Protein AF-A0A9D0VDR8-F1 (afdb_monomer)

Solvent-accessible surface area (backbone atoms only — not comparable to full-atom values): 10363 Å² total; per-residue (Å²): 140,80,85,77,81,76,69,69,76,50,61,48,37,35,39,34,50,49,79,94,66,95,77,77,65,86,78,47,76,49,77,47,63,47,46,38,52,41,66,38,45,42,49,53,44,72,35,47,34,49,37,86,25,35,15,16,41,52,45,56,50,44,37,73,74,72,63,55,77,15,63,76,38,53,53,38,38,79,70,56,35,34,62,46,81,73,65,48,69,39,74,38,77,88,42,84,46,39,32,29,28,54,46,22,68,72,68,64,64,58,68,52,43,48,25,68,53,30,47,49,55,30,34,20,35,56,24,37,22,52,77,86,37,59,65,57,54,88,45,71,65,62,51,50,52,62,72,62,47,80,45,45,67,48,34,58,75,38,43,46,81,48,77,72,85,38,74,68,44,36,51,51,53,50,50,34,49,45,20,33,33,71,69,24,42,32,36,51,45,112

Sequence (190 aa):
MGADPSAGSAGDVKLTIGESGEDAGSEQQLVISCPIQASTEVALVERLEPADRFGGYLSLRAMAEFGYHGDPIAAWRSQGRLEADPAPSKEIGGEPFTGDMLLQAVFANGDQLTPNHCAMVLLWLGALQLDGAVPDKIDAGHLDVLHQMKDASTRTSRTGLVPVGEPVADQLLGFLYRAFLEDQPLRVEV

Foldseek 3Di:
DDPDPPLPQLAWKKKWFDDPDDPDDPIDMDTHHFLRELVLLCLQQVLFDACQFPLLVLLVVCCVVLVQPLVVVVVCVVSRRYPDPPFDWDDHPNDIDTSSSLVCLQAVSDQWDFLVSLVSSCLRSLFKAFQNHSGGHDDPVVVVLVVVCPALVSLVVGIDTDASPDVSNRVSNVSSSVCNNHRTIMGIDD

Structure (mmCIF, N/CA/C/O backbone):
data_AF-A0A9D0VDR8-F1
#
_entry.id   AF-A0A9D0VDR8-F1
#
loop_
_atom_site.group_PDB
_atom_site.id
_atom_site.type_symbol
_atom_site.label_atom_id
_atom_site.label_alt_id
_atom_site.label_comp_id
_atom_site.label_asym_id
_atom_site.label_entity_id
_atom_site.label_seq_id
_atom_site.pdbx_PDB_ins_code
_atom_site.Cartn_x
_atom_site.Cartn_y
_atom_site.Cartn_z
_atom_site.occupancy
_atom_site.B_iso_or_equiv
_atom_site.auth_seq_id
_atom_site.auth_comp_id
_atom_site.auth_asym_id
_atom_site.auth_atom_id
_atom_site.pdbx_PDB_model_num
ATOM 1 N N . MET A 1 1 ? 34.847 12.706 -26.846 1.00 40.22 1 MET A N 1
ATOM 2 C CA . MET A 1 1 ? 33.408 12.609 -26.534 1.00 40.22 1 MET A CA 1
ATOM 3 C C . MET A 1 1 ? 33.259 11.563 -25.447 1.00 40.22 1 MET A C 1
ATOM 5 O O . MET A 1 1 ? 33.169 10.387 -25.759 1.00 40.22 1 MET A O 1
ATOM 9 N N . GLY A 1 2 ? 33.372 11.974 -24.187 1.00 38.31 2 GLY A N 1
ATOM 10 C CA . GLY A 1 2 ? 32.962 11.151 -23.054 1.00 38.31 2 GLY A CA 1
ATOM 11 C C . GLY A 1 2 ? 31.665 11.759 -22.558 1.00 38.31 2 GLY A C 1
ATOM 12 O O . GLY A 1 2 ? 31.681 12.910 -22.132 1.00 38.31 2 GLY A O 1
ATOM 13 N N . ALA A 1 3 ? 30.551 11.055 -22.732 1.00 37.06 3 ALA A N 1
ATOM 14 C CA . ALA A 1 3 ? 29.344 11.397 -22.003 1.00 37.06 3 ALA A CA 1
ATOM 15 C C . ALA A 1 3 ? 29.607 11.000 -20.550 1.00 37.06 3 ALA A C 1
ATOM 17 O O . ALA A 1 3 ? 29.894 9.837 -20.279 1.00 37.06 3 ALA A O 1
ATOM 18 N N . ASP A 1 4 ? 29.601 11.989 -19.668 1.00 35.81 4 ASP A N 1
ATOM 19 C CA . ASP A 1 4 ? 29.558 11.806 -18.226 1.00 35.81 4 ASP A CA 1
ATOM 20 C C . ASP A 1 4 ? 28.104 11.452 -17.878 1.00 35.81 4 ASP A C 1
ATOM 22 O O . ASP A 1 4 ? 27.225 12.302 -18.066 1.00 35.81 4 ASP A O 1
ATOM 26 N N . PRO A 1 5 ? 27.780 10.208 -17.478 1.00 42.47 5 PRO A N 1
ATOM 27 C CA . PRO A 1 5 ? 26.464 9.899 -16.972 1.00 42.47 5 PRO A CA 1
ATOM 28 C C . PRO A 1 5 ? 26.471 10.329 -15.510 1.00 42.47 5 PRO A C 1
ATOM 30 O O . PRO A 1 5 ? 26.575 9.504 -14.603 1.00 42.47 5 PRO A O 1
ATOM 33 N N . SER A 1 6 ? 26.338 11.633 -15.266 1.00 38.41 6 SER A N 1
ATOM 34 C CA . SER A 1 6 ? 25.769 12.076 -14.004 1.00 38.41 6 SER A CA 1
ATOM 35 C C . SER A 1 6 ? 24.319 11.596 -14.017 1.00 38.41 6 SER A C 1
ATOM 37 O O . SER A 1 6 ? 23.413 12.324 -14.427 1.00 38.41 6 SER A O 1
ATOM 39 N N . ALA A 1 7 ? 24.114 10.321 -13.675 1.00 43.25 7 ALA A N 1
ATOM 40 C CA . ALA A 1 7 ? 22.834 9.816 -13.235 1.00 43.25 7 ALA A CA 1
ATOM 41 C C . ALA A 1 7 ? 22.380 10.815 -12.174 1.00 43.25 7 ALA A C 1
ATOM 43 O O . ALA A 1 7 ? 23.029 10.948 -11.133 1.00 43.25 7 ALA A O 1
ATOM 44 N N . GLY A 1 8 ? 21.374 11.628 -12.510 1.00 39.91 8 GLY A N 1
ATOM 45 C CA . GLY A 1 8 ? 20.774 12.526 -11.536 1.00 39.91 8 GLY A CA 1
ATOM 46 C C . GLY A 1 8 ? 20.462 11.667 -10.326 1.00 39.91 8 GLY A C 1
ATOM 47 O O . GLY A 1 8 ? 19.935 10.570 -10.510 1.00 39.91 8 GLY A O 1
ATOM 48 N N . SER A 1 9 ? 20.884 12.091 -9.131 1.00 49.06 9 SER A N 1
ATOM 49 C CA . SER A 1 9 ? 20.548 11.354 -7.918 1.00 49.06 9 SER A CA 1
ATOM 50 C C . SER A 1 9 ? 19.046 11.127 -7.971 1.00 49.06 9 SER A C 1
ATOM 52 O O . SER A 1 9 ? 18.293 12.106 -7.988 1.00 49.06 9 SER A O 1
ATOM 54 N N . ALA A 1 10 ? 18.631 9.872 -8.135 1.00 61.31 10 ALA A N 1
ATOM 55 C CA . ALA A 1 10 ? 17.227 9.528 -8.157 1.00 61.31 10 ALA A CA 1
ATOM 56 C C . ALA A 1 10 ? 16.643 10.118 -6.873 1.00 61.31 10 ALA A C 1
ATOM 58 O O . ALA A 1 10 ? 17.127 9.789 -5.792 1.00 61.31 10 ALA A O 1
ATOM 59 N N . GLY A 1 11 ? 15.725 11.080 -7.001 1.00 82.88 11 GLY A N 1
ATOM 60 C CA . GLY A 1 11 ? 15.141 11.732 -5.835 1.00 82.88 11 GLY A CA 1
ATOM 61 C C . GLY A 1 11 ? 14.556 10.665 -4.918 1.00 82.88 11 GLY A C 1
ATOM 62 O O . GLY A 1 11 ? 13.929 9.719 -5.403 1.00 82.88 11 GLY A O 1
ATOM 63 N N . ASP A 1 12 ? 14.802 10.775 -3.617 1.00 92.00 12 ASP A N 1
ATOM 64 C CA . ASP A 1 12 ? 14.141 9.911 -2.646 1.00 92.00 12 ASP A CA 1
ATOM 65 C C . ASP A 1 12 ? 12.626 10.147 -2.709 1.00 92.00 12 ASP A C 1
ATOM 67 O O . ASP A 1 12 ? 12.174 11.261 -2.977 1.00 92.00 12 ASP A O 1
ATOM 71 N N . VAL A 1 13 ? 11.835 9.110 -2.439 1.00 91.81 13 VAL A N 1
ATOM 72 C CA . VAL A 1 13 ? 10.387 9.269 -2.278 1.00 91.81 13 VAL A CA 1
ATOM 73 C C . VAL A 1 13 ? 10.115 9.673 -0.837 1.00 91.81 13 VAL A C 1
ATOM 75 O O . VAL A 1 13 ? 10.478 8.956 0.097 1.00 91.81 13 VAL A O 1
ATOM 78 N N . LYS A 1 14 ? 9.463 10.814 -0.641 1.00 94.12 14 LYS A N 1
ATOM 79 C CA . LYS A 1 14 ? 9.085 11.324 0.675 1.00 94.12 14 LYS A CA 1
ATOM 80 C C . LYS A 1 14 ? 7.576 11.196 0.863 1.00 94.12 14 LYS A C 1
ATOM 82 O O . LYS A 1 14 ? 6.792 11.683 0.054 1.00 94.12 14 LYS A O 1
ATOM 87 N N . LEU A 1 15 ? 7.177 10.559 1.960 1.00 93.62 15 LEU A N 1
ATOM 88 C CA . LEU A 1 15 ? 5.792 10.476 2.403 1.00 93.62 15 LEU A CA 1
ATOM 89 C C . LEU A 1 15 ? 5.630 11.269 3.696 1.00 93.62 15 LEU A C 1
ATOM 91 O O . LEU A 1 15 ? 6.422 11.106 4.626 1.00 93.62 15 LEU A O 1
ATOM 95 N N . THR A 1 16 ? 4.583 12.084 3.771 1.00 94.31 16 THR A N 1
ATOM 96 C CA . THR A 1 16 ? 4.320 12.957 4.922 1.00 94.31 16 THR A CA 1
ATOM 97 C C . THR A 1 16 ? 2.865 12.837 5.352 1.00 94.31 16 THR A C 1
ATOM 99 O O . THR A 1 16 ? 1.962 12.979 4.524 1.00 94.31 16 THR A O 1
ATOM 102 N N . ILE A 1 17 ? 2.629 12.600 6.644 1.00 91.06 17 ILE A N 1
ATOM 103 C CA . ILE A 1 17 ? 1.283 12.664 7.234 1.00 91.06 17 ILE A CA 1
ATOM 104 C C . ILE A 1 17 ? 1.050 14.114 7.655 1.00 91.06 17 ILE A C 1
ATOM 106 O O . ILE A 1 17 ? 1.837 14.659 8.427 1.00 91.06 17 ILE A O 1
ATOM 110 N N . GLY A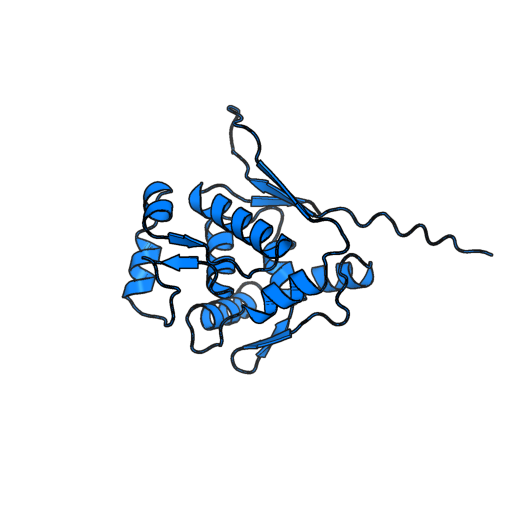 1 18 ? 0.035 14.761 7.079 1.00 75.31 18 GLY A N 1
ATOM 111 C CA . GLY A 1 18 ? -0.163 16.201 7.233 1.00 75.31 18 GLY A CA 1
ATOM 112 C C . GLY A 1 18 ? -1.427 16.584 7.995 1.00 75.31 18 GLY A C 1
ATOM 113 O O . GLY A 1 18 ? -2.526 16.159 7.637 1.00 75.31 18 GLY A O 1
ATOM 114 N N . GLU A 1 19 ? -1.274 17.517 8.937 1.00 60.44 19 GLU A N 1
ATOM 115 C CA . GLU A 1 19 ? -2.372 18.297 9.508 1.00 60.44 19 GLU A CA 1
ATOM 116 C C . GLU A 1 19 ? -2.803 19.400 8.530 1.00 60.44 19 GLU A C 1
ATOM 118 O O . GLU A 1 19 ? -1.998 20.171 8.003 1.00 60.44 19 GLU A O 1
ATOM 123 N N . SER A 1 20 ? -4.105 19.521 8.287 1.00 48.53 20 SER A N 1
ATOM 124 C CA . SER A 1 20 ? -4.682 20.740 7.724 1.00 48.53 20 SER A CA 1
ATOM 1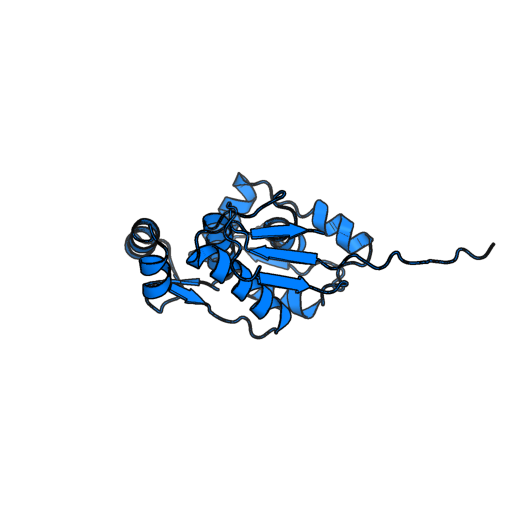25 C C . SER A 1 20 ? -4.934 21.745 8.859 1.00 48.53 20 SER A C 1
ATOM 127 O O . SER A 1 20 ? -6.052 21.812 9.363 1.00 48.53 20 SER A O 1
ATOM 129 N N . GLY A 1 21 ? -3.916 22.500 9.297 1.00 50.12 21 GLY A N 1
ATOM 130 C CA . GLY A 1 21 ? -4.077 23.545 10.326 1.00 50.12 21 GLY A CA 1
ATOM 131 C C . GLY A 1 21 ? -2.772 24.130 10.892 1.00 50.12 21 GLY A C 1
ATOM 132 O O . GLY A 1 21 ? -1.710 23.548 10.721 1.00 50.12 21 GLY A O 1
ATOM 133 N N . GLU A 1 22 ? -2.863 25.297 11.550 1.00 45.75 22 GLU A N 1
ATOM 134 C CA . GLU A 1 22 ? -1.746 26.092 12.121 1.00 45.75 22 GLU A CA 1
ATOM 135 C C . GLU A 1 22 ? -1.139 25.535 13.427 1.00 45.75 22 GLU A C 1
ATOM 137 O O . GLU A 1 22 ? -0.198 26.123 13.957 1.00 45.75 22 GLU A O 1
ATOM 142 N N . ASP A 1 23 ? -1.634 24.412 13.946 1.00 49.06 23 ASP A N 1
ATOM 143 C CA . ASP A 1 23 ? -1.218 23.854 15.240 1.00 49.06 23 ASP A CA 1
ATOM 144 C C . ASP A 1 23 ? -0.343 22.611 15.030 1.00 49.06 23 ASP A C 1
ATOM 146 O O . ASP A 1 23 ? -0.739 21.498 15.341 1.00 49.06 23 ASP A O 1
ATOM 150 N N . ALA A 1 24 ? 0.843 22.812 14.443 1.00 50.81 24 ALA A N 1
ATOM 151 C CA . ALA A 1 24 ? 1.736 21.730 14.037 1.00 50.81 24 ALA A CA 1
ATOM 152 C C . ALA A 1 24 ? 2.231 20.905 15.238 1.00 50.81 24 ALA A C 1
ATOM 154 O O . ALA A 1 24 ? 3.206 21.258 15.915 1.00 50.81 24 ALA A O 1
ATOM 155 N N . GLY A 1 25 ? 1.598 19.751 15.448 1.00 55.38 25 GLY A N 1
ATOM 156 C CA . GLY A 1 25 ? 2.273 18.603 16.037 1.00 55.38 25 GLY A CA 1
ATOM 157 C C . GLY A 1 25 ? 3.493 18.216 15.190 1.00 55.38 25 GLY A C 1
ATOM 158 O O . GLY A 1 25 ? 3.654 18.652 14.051 1.00 55.38 25 GLY A O 1
ATOM 159 N N . SER A 1 26 ? 4.405 17.418 15.746 1.00 58.78 26 SER A N 1
ATOM 160 C CA . SER A 1 26 ? 5.606 16.962 15.038 1.00 58.78 26 SER A CA 1
ATOM 161 C C . SER A 1 26 ? 5.238 16.320 13.691 1.00 58.78 26 SER A C 1
ATOM 163 O O . SER A 1 26 ? 4.677 15.225 13.677 1.00 58.78 26 SER A O 1
ATOM 165 N N . GLU A 1 27 ? 5.564 16.983 12.576 1.00 72.50 27 GLU A N 1
ATOM 166 C CA . GLU A 1 27 ? 5.357 16.457 11.224 1.00 72.50 27 GLU A CA 1
ATOM 167 C C . GLU A 1 27 ? 6.061 15.101 11.102 1.00 72.50 27 GLU A C 1
ATOM 169 O O . GLU A 1 27 ? 7.264 14.971 11.352 1.00 72.50 27 GLU A O 1
ATOM 174 N N . GLN A 1 28 ? 5.293 14.062 10.782 1.00 87.94 28 GLN A N 1
ATOM 175 C CA . GLN A 1 28 ? 5.831 12.719 10.629 1.00 87.94 28 GLN A CA 1
ATOM 176 C C . GLN A 1 28 ? 6.168 12.485 9.163 1.00 87.94 28 GLN A C 1
ATOM 178 O O . GLN A 1 28 ? 5.342 12.726 8.281 1.00 87.94 28 GLN A O 1
ATOM 183 N N . GLN A 1 29 ? 7.367 11.960 8.915 1.00 93.12 29 GLN A N 1
ATOM 184 C CA . GLN A 1 29 ? 7.892 11.743 7.573 1.00 93.12 29 GLN A CA 1
ATOM 185 C C . GLN A 1 29 ? 8.522 10.350 7.438 1.00 93.12 29 GLN A C 1
ATOM 187 O O . GLN A 1 29 ? 9.243 9.899 8.329 1.00 93.12 29 GLN A O 1
ATOM 192 N N . LEU A 1 30 ? 8.300 9.715 6.287 1.00 94.38 30 LEU A N 1
ATOM 193 C CA . LEU A 1 30 ? 9.042 8.555 5.799 1.00 94.38 30 LEU A CA 1
ATOM 194 C C . LEU A 1 30 ? 9.805 8.947 4.528 1.00 94.38 30 LEU A C 1
ATOM 196 O O . LEU A 1 30 ? 9.249 9.589 3.641 1.00 94.38 30 LEU A O 1
ATOM 200 N N . VAL A 1 31 ? 11.077 8.559 4.439 1.00 95.31 31 VAL A N 1
ATOM 201 C CA . VAL A 1 31 ? 11.904 8.720 3.236 1.00 95.31 31 VAL A CA 1
ATOM 202 C C . VAL A 1 31 ? 12.302 7.338 2.748 1.00 95.31 31 VAL A C 1
ATOM 204 O O . VAL A 1 31 ? 12.919 6.579 3.493 1.00 95.31 31 VAL A O 1
ATOM 207 N N . ILE A 1 32 ? 11.946 7.022 1.509 1.00 94.31 32 ILE A N 1
ATOM 208 C CA . ILE A 1 32 ? 12.325 5.790 0.828 1.00 94.31 32 ILE A CA 1
ATOM 209 C C . ILE A 1 32 ? 13.414 6.144 -0.176 1.00 94.31 32 ILE A C 1
ATOM 211 O O . ILE A 1 32 ? 13.166 6.844 -1.163 1.00 94.31 32 ILE A O 1
ATOM 215 N N . SER A 1 33 ? 14.625 5.668 0.100 1.00 94.69 33 SER A N 1
ATOM 216 C CA . SER A 1 33 ? 15.773 5.938 -0.754 1.00 94.69 33 SER A CA 1
ATOM 217 C C . SER A 1 33 ? 15.635 5.268 -2.114 1.00 94.69 33 SER A C 1
ATOM 219 O O . SER A 1 33 ? 15.217 4.113 -2.201 1.00 94.69 33 SER A O 1
ATOM 221 N N . CYS A 1 34 ? 16.016 5.993 -3.167 1.00 92.19 34 CYS A N 1
ATOM 222 C CA . CYS A 1 34 ? 16.108 5.431 -4.509 1.00 92.19 34 CYS A CA 1
ATOM 223 C C . CYS A 1 34 ? 17.548 4.962 -4.826 1.00 92.19 34 CYS A C 1
ATOM 225 O O . CYS A 1 34 ? 18.510 5.636 -4.451 1.00 92.19 34 CYS A O 1
ATOM 227 N N . PRO A 1 35 ? 17.722 3.844 -5.555 1.00 95.06 35 PRO A N 1
ATOM 228 C CA . PRO A 1 35 ? 16.660 3.016 -6.120 1.00 95.06 35 PRO A CA 1
ATOM 229 C C . PRO A 1 35 ? 15.906 2.203 -5.056 1.00 95.06 35 PRO A C 1
ATOM 231 O O . PRO A 1 35 ? 16.505 1.707 -4.104 1.00 95.06 35 PRO A O 1
ATOM 234 N N . ILE A 1 36 ? 14.587 2.068 -5.224 1.00 95.56 36 ILE A N 1
ATOM 235 C CA . ILE A 1 36 ? 13.774 1.185 -4.380 1.00 95.56 36 ILE A CA 1
ATOM 236 C C . ILE A 1 36 ? 14.223 -0.251 -4.638 1.00 95.56 36 ILE A C 1
ATOM 238 O O . ILE A 1 36 ? 14.310 -0.685 -5.790 1.00 95.56 36 ILE A O 1
ATOM 242 N N . GLN A 1 37 ? 14.504 -0.975 -3.556 1.00 97.00 37 GLN A N 1
ATOM 243 C CA . GLN A 1 37 ? 15.083 -2.307 -3.635 1.00 97.00 37 GLN A CA 1
ATOM 244 C C . GLN A 1 37 ? 14.127 -3.314 -4.268 1.00 97.00 37 GLN A C 1
ATOM 246 O O . GLN A 1 37 ? 12.929 -3.328 -3.975 1.00 97.00 37 GLN A O 1
ATOM 251 N N . ALA A 1 38 ? 14.674 -4.231 -5.067 1.00 97.94 38 ALA A N 1
ATOM 252 C CA . ALA A 1 38 ? 13.870 -5.260 -5.725 1.00 97.94 38 ALA A CA 1
ATOM 253 C C . ALA A 1 38 ? 13.140 -6.147 -4.699 1.00 97.94 38 ALA A C 1
ATOM 255 O O . ALA A 1 38 ? 12.010 -6.570 -4.931 1.00 97.94 38 ALA A O 1
ATOM 256 N N . SER A 1 39 ? 13.754 -6.386 -3.533 1.00 97.88 39 SER A N 1
ATOM 257 C CA . SER A 1 39 ? 13.140 -7.1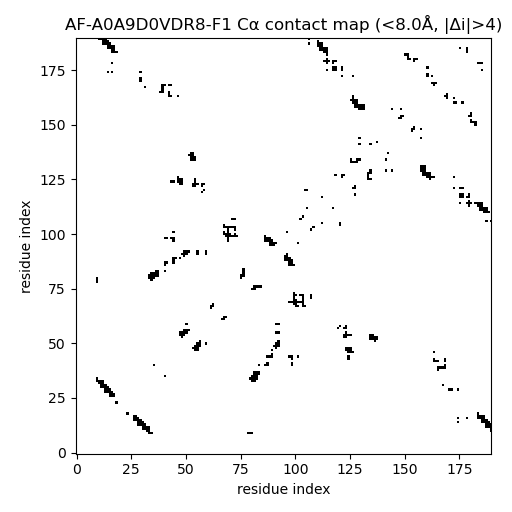24 -2.424 1.00 97.88 39 SER A CA 1
ATOM 258 C C . SER A 1 39 ? 11.882 -6.448 -1.883 1.00 97.88 39 SER A C 1
ATOM 260 O O . SER A 1 39 ? 10.928 -7.148 -1.556 1.00 97.88 39 SER A O 1
ATOM 262 N N . THR A 1 40 ? 11.855 -5.114 -1.822 1.00 97.88 40 THR A N 1
ATOM 263 C CA . T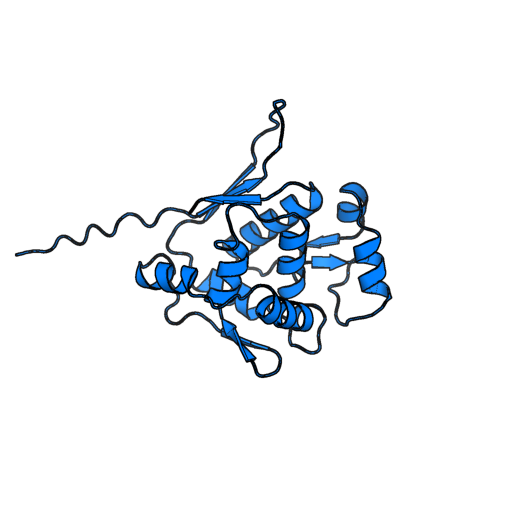HR A 1 40 ? 10.681 -4.342 -1.391 1.00 97.88 40 THR A CA 1
ATOM 264 C C . THR A 1 40 ? 9.532 -4.536 -2.370 1.00 97.88 40 THR A C 1
ATOM 266 O O . THR A 1 40 ? 8.415 -4.849 -1.961 1.00 97.88 40 THR A O 1
ATOM 269 N N . GLU A 1 41 ? 9.804 -4.422 -3.672 1.00 97.94 41 GLU A N 1
ATOM 270 C CA . GLU A 1 41 ? 8.787 -4.623 -4.707 1.00 97.94 41 GLU A CA 1
ATOM 271 C C . GLU A 1 41 ? 8.249 -6.059 -4.708 1.00 97.94 41 GLU A C 1
ATOM 273 O O . GLU A 1 41 ? 7.036 -6.270 -4.757 1.00 97.94 41 GLU A O 1
ATOM 278 N N . VAL A 1 42 ? 9.141 -7.050 -4.615 1.00 98.31 42 VAL A N 1
ATOM 279 C CA . VAL A 1 42 ? 8.773 -8.471 -4.562 1.00 98.31 42 VAL A CA 1
ATOM 280 C C . VAL A 1 42 ? 7.921 -8.762 -3.330 1.00 98.31 42 VAL A C 1
ATOM 282 O O . VAL A 1 42 ? 6.850 -9.345 -3.475 1.00 98.31 42 VAL A O 1
ATOM 285 N N . ALA A 1 43 ? 8.329 -8.305 -2.143 1.00 97.88 43 ALA A N 1
ATOM 286 C CA . ALA A 1 43 ? 7.583 -8.537 -0.907 1.00 97.88 43 ALA A CA 1
ATOM 287 C C . ALA A 1 43 ? 6.161 -7.954 -0.967 1.00 97.88 43 ALA A C 1
ATOM 289 O O . ALA A 1 43 ? 5.204 -8.580 -0.508 1.00 97.88 43 ALA A O 1
ATOM 290 N N . LEU A 1 44 ? 6.006 -6.770 -1.567 1.00 97.56 44 LEU A N 1
ATOM 291 C CA . LEU A 1 44 ? 4.704 -6.141 -1.766 1.00 97.56 44 LEU A CA 1
ATOM 292 C C . LEU A 1 44 ? 3.842 -6.906 -2.787 1.00 97.56 44 LEU A C 1
ATOM 294 O O . LEU A 1 44 ? 2.670 -7.167 -2.526 1.00 97.56 44 LEU A O 1
ATOM 298 N N . VAL A 1 45 ? 4.401 -7.313 -3.929 1.00 97.31 45 VAL A N 1
ATOM 299 C CA . VAL A 1 45 ? 3.649 -8.051 -4.961 1.00 97.31 45 VAL A CA 1
ATOM 300 C C . VAL A 1 45 ? 3.266 -9.458 -4.496 1.00 97.31 45 VAL A C 1
ATOM 302 O O . VAL A 1 45 ? 2.142 -9.901 -4.737 1.00 97.31 45 VAL A O 1
ATOM 305 N N . GLU A 1 46 ? 4.144 -10.164 -3.783 1.00 96.38 46 GLU A N 1
ATOM 306 C CA . GLU A 1 46 ? 3.852 -11.501 -3.248 1.00 96.38 46 GLU A CA 1
ATOM 307 C C . GLU A 1 46 ? 2.662 -11.496 -2.279 1.00 96.38 46 GLU A C 1
ATOM 309 O O . GLU A 1 46 ? 1.912 -12.479 -2.218 1.00 96.38 46 GLU A O 1
ATOM 314 N N . ARG A 1 47 ? 2.439 -10.371 -1.590 1.00 95.19 47 ARG A N 1
ATOM 315 C CA . ARG A 1 47 ? 1.338 -10.153 -0.645 1.00 95.19 47 ARG A CA 1
ATOM 316 C C . ARG A 1 47 ? -0.027 -9.920 -1.272 1.00 95.19 47 ARG A C 1
ATOM 318 O O . ARG A 1 47 ? -1.019 -10.035 -0.559 1.00 95.19 47 ARG A O 1
ATOM 325 N N . LEU A 1 48 ? -0.105 -9.622 -2.567 1.00 94.56 48 LEU A N 1
ATOM 326 C CA . LEU A 1 48 ? -1.391 -9.466 -3.242 1.00 94.56 48 LEU A CA 1
ATOM 327 C C . LEU A 1 48 ? -2.232 -10.738 -3.079 1.00 94.56 48 LEU A C 1
ATOM 329 O O . LEU A 1 48 ? -1.787 -11.840 -3.402 1.00 94.56 48 LEU A O 1
ATOM 333 N N . GLU A 1 49 ? -3.443 -10.599 -2.558 1.00 93.44 49 GLU A N 1
ATOM 334 C CA . GLU A 1 49 ? -4.343 -11.734 -2.349 1.00 93.44 49 GLU A CA 1
ATOM 335 C C . GLU A 1 49 ? -4.909 -12.250 -3.696 1.00 93.44 49 GLU A C 1
ATOM 337 O O . GLU A 1 49 ? -5.038 -11.478 -4.651 1.00 93.44 49 GLU A O 1
ATOM 342 N N . PRO A 1 50 ? -5.244 -13.549 -3.821 1.00 92.75 50 PRO A N 1
ATOM 343 C CA . PRO A 1 50 ? -5.897 -14.085 -5.013 1.00 92.75 50 PRO A CA 1
ATOM 344 C C . PRO A 1 50 ? -7.320 -13.523 -5.177 1.00 92.75 50 PRO A C 1
ATOM 346 O O . PRO A 1 50 ? -7.933 -13.037 -4.226 1.00 92.75 50 PRO A O 1
ATOM 349 N N . ALA A 1 51 ? -7.861 -13.599 -6.397 1.00 93.50 51 ALA A N 1
ATOM 350 C CA . ALA A 1 51 ? -9.135 -12.966 -6.768 1.00 93.50 51 ALA A CA 1
ATOM 351 C C . ALA A 1 51 ? -10.367 -13.478 -6.004 1.00 93.50 51 ALA A C 1
ATOM 353 O O . ALA A 1 51 ? -11.368 -12.772 -5.911 1.00 93.50 51 ALA A O 1
ATOM 354 N N . ASP A 1 52 ? -10.318 -14.703 -5.486 1.00 90.94 52 ASP A N 1
ATOM 355 C CA . ASP A 1 52 ? -11.382 -15.296 -4.675 1.00 90.94 52 ASP A CA 1
ATOM 356 C C . ASP A 1 52 ? -11.361 -14.817 -3.216 1.00 90.94 52 ASP A C 1
ATOM 358 O O . ASP A 1 52 ? -12.303 -15.086 -2.466 1.00 90.94 52 ASP A O 1
ATOM 362 N N . ARG A 1 53 ? -10.327 -14.064 -2.824 1.00 91.75 53 ARG A N 1
ATOM 363 C CA . ARG A 1 53 ? -10.215 -13.435 -1.512 1.00 91.75 53 ARG A CA 1
ATOM 364 C C . ARG A 1 53 ? -10.546 -11.952 -1.557 1.00 91.75 53 ARG A C 1
ATOM 366 O O . ARG A 1 53 ? -10.465 -11.292 -2.592 1.00 91.75 53 ARG A O 1
ATOM 373 N N . PHE A 1 54 ? -10.913 -11.419 -0.392 1.00 92.06 54 PHE A N 1
ATOM 374 C CA . PHE A 1 54 ? -11.365 -10.033 -0.239 1.00 92.06 54 PHE A CA 1
ATOM 375 C C . PHE A 1 54 ? -10.400 -9.016 -0.872 1.00 92.06 54 PHE A C 1
ATOM 377 O O . PHE A 1 54 ? -10.820 -8.180 -1.671 1.00 92.06 54 PHE A O 1
ATOM 384 N N . GLY A 1 55 ? -9.104 -9.121 -0.556 1.00 93.06 55 GLY A N 1
ATOM 385 C CA . GLY A 1 55 ? -8.073 -8.216 -1.069 1.00 93.06 55 GLY A CA 1
ATOM 386 C C . GLY A 1 55 ? -7.901 -8.282 -2.588 1.00 93.06 55 GLY A C 1
ATOM 387 O O . GLY A 1 55 ? -7.881 -7.238 -3.238 1.00 93.06 55 GLY A O 1
ATOM 388 N N . GLY A 1 56 ? -7.847 -9.490 -3.159 1.00 93.38 56 GLY A N 1
ATOM 389 C CA . GLY A 1 56 ? -7.645 -9.685 -4.596 1.00 93.38 56 GLY A CA 1
ATOM 390 C C . GLY A 1 56 ? -8.845 -9.255 -5.436 1.00 93.38 56 GLY A C 1
ATOM 391 O O . GLY A 1 56 ? -8.687 -8.675 -6.506 1.00 93.38 56 GLY A O 1
ATOM 392 N N . TYR A 1 57 ? -10.066 -9.458 -4.940 1.00 92.50 57 TYR A N 1
ATOM 393 C CA . TYR A 1 57 ? -11.248 -8.895 -5.592 1.00 92.50 57 TYR A CA 1
ATOM 394 C C . TYR A 1 57 ? -11.211 -7.361 -5.614 1.00 92.50 57 TYR A C 1
ATOM 396 O O . TYR A 1 57 ? -11.508 -6.744 -6.641 1.00 92.50 57 TYR A O 1
ATOM 404 N N . LEU A 1 58 ? -10.857 -6.731 -4.487 1.00 91.50 58 LEU A N 1
ATOM 405 C CA . LEU A 1 58 ? -10.796 -5.273 -4.410 1.00 91.50 58 LEU A CA 1
ATOM 406 C C . LEU A 1 58 ? -9.696 -4.696 -5.306 1.00 91.50 58 LEU A C 1
ATOM 408 O O . LEU A 1 58 ? -9.924 -3.656 -5.920 1.00 91.50 58 LEU A O 1
ATOM 412 N N . SER A 1 59 ? -8.541 -5.358 -5.407 1.00 92.88 59 SER A N 1
ATOM 413 C CA . SER A 1 59 ? -7.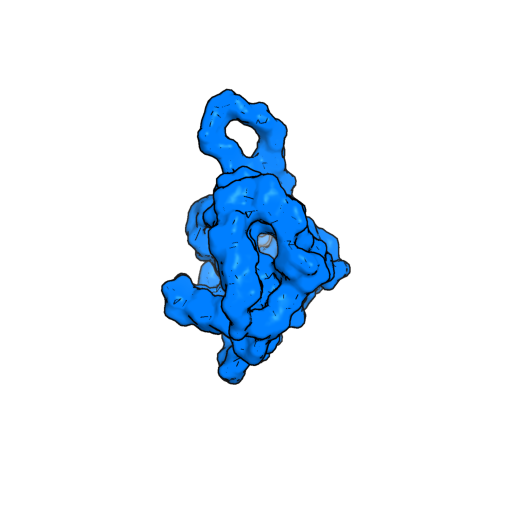439 -4.900 -6.256 1.00 92.88 59 SER A CA 1
ATOM 414 C C . SER A 1 59 ? -7.812 -4.947 -7.743 1.00 92.88 59 SER A C 1
ATOM 416 O O . SER A 1 59 ? -7.586 -3.971 -8.458 1.00 92.88 59 SER A O 1
ATOM 418 N N . LEU A 1 60 ? -8.491 -6.011 -8.191 1.00 91.25 60 LEU A N 1
ATOM 419 C CA . LEU A 1 60 ? -9.006 -6.117 -9.561 1.00 91.25 60 LEU A CA 1
ATOM 420 C C . LEU A 1 60 ? -10.037 -5.037 -9.889 1.00 91.25 60 LEU A C 1
ATOM 422 O O . LEU A 1 60 ? -9.984 -4.422 -10.956 1.00 91.25 60 LEU A O 1
ATOM 426 N N . ARG A 1 61 ? -10.971 -4.772 -8.969 1.00 90.25 61 ARG A N 1
ATOM 427 C CA . ARG A 1 61 ? -11.940 -3.684 -9.153 1.00 90.25 61 ARG A CA 1
ATOM 428 C C . ARG A 1 61 ? -11.263 -2.328 -9.232 1.00 90.25 61 ARG A C 1
ATOM 430 O O . ARG A 1 61 ? -11.610 -1.526 -10.093 1.00 90.25 61 ARG A O 1
ATOM 437 N N . ALA A 1 62 ? -10.289 -2.088 -8.365 1.00 88.19 62 ALA A N 1
ATOM 438 C CA . ALA A 1 62 ? -9.572 -0.830 -8.330 1.00 88.19 62 ALA A CA 1
ATOM 439 C C . ALA A 1 62 ? -8.765 -0.575 -9.606 1.00 88.19 62 ALA A C 1
ATOM 441 O O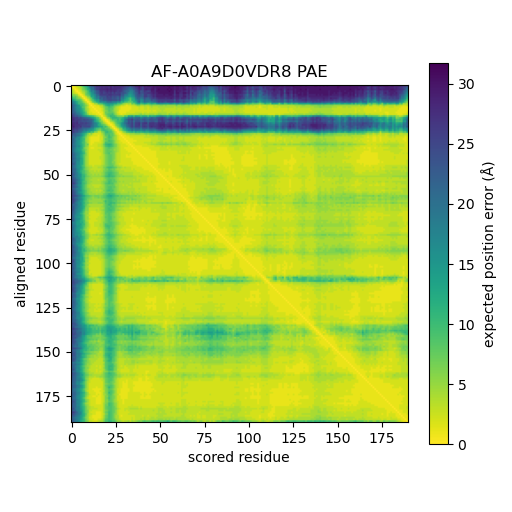 . ALA A 1 62 ? -8.796 0.537 -10.122 1.00 88.19 62 ALA A O 1
ATOM 442 N N . MET A 1 63 ? -8.105 -1.591 -10.165 1.00 86.25 63 MET A N 1
ATOM 443 C CA . MET A 1 63 ? -7.451 -1.467 -11.473 1.00 86.25 63 MET A CA 1
ATOM 444 C C . MET A 1 63 ? -8.423 -0.985 -12.554 1.00 86.25 63 MET A C 1
ATOM 446 O O . MET A 1 63 ? -8.101 -0.066 -13.306 1.00 86.25 63 MET A O 1
ATOM 450 N N . ALA A 1 64 ? -9.617 -1.583 -12.611 1.00 85.25 64 ALA A N 1
ATOM 451 C CA . ALA A 1 64 ? -10.630 -1.245 -13.606 1.00 85.25 64 ALA A CA 1
ATOM 452 C C . ALA A 1 64 ? -11.234 0.155 -13.397 1.00 85.25 64 ALA A C 1
ATOM 454 O O . ALA A 1 64 ? -11.564 0.831 -14.369 1.00 85.25 64 ALA A O 1
ATOM 455 N N . GLU A 1 65 ? -11.395 0.588 -12.145 1.00 89.69 65 GLU A N 1
ATOM 456 C CA . GLU A 1 65 ? -12.057 1.852 -11.802 1.00 89.69 65 GLU A CA 1
ATOM 457 C C . GLU A 1 65 ? -11.108 3.056 -11.795 1.00 89.69 65 GLU A C 1
ATOM 459 O O . GLU A 1 65 ? -11.496 4.137 -12.237 1.00 89.69 65 GLU A O 1
ATOM 464 N N . PHE A 1 66 ? -9.873 2.879 -11.317 1.00 88.56 66 PHE A N 1
ATOM 465 C CA . PHE A 1 66 ? -8.891 3.958 -11.166 1.00 88.56 66 PHE A CA 1
ATOM 466 C C . PHE A 1 66 ? -7.858 4.015 -12.300 1.00 88.56 66 PHE A C 1
ATOM 468 O O . PHE A 1 66 ? -7.098 4.978 -12.373 1.00 88.56 66 PHE A O 1
ATOM 475 N N . GLY A 1 67 ? -7.827 3.024 -13.199 1.00 87.50 67 GLY A N 1
ATOM 476 C CA . GLY A 1 67 ? -6.933 3.037 -14.362 1.00 87.50 67 GLY A CA 1
ATOM 477 C C . GLY A 1 67 ? -5.455 2.893 -13.993 1.00 87.50 67 GLY A C 1
ATOM 478 O O . GLY A 1 67 ? -4.596 3.573 -14.559 1.00 87.50 67 GLY A O 1
ATOM 479 N N . TYR A 1 68 ? -5.141 2.033 -13.019 1.00 92.00 68 TYR A N 1
ATOM 480 C CA . TYR A 1 68 ? -3.750 1.699 -12.708 1.00 92.00 68 TYR A CA 1
ATOM 481 C C . TYR A 1 68 ? -3.166 0.835 -13.827 1.00 92.00 68 TYR A C 1
ATOM 483 O O . TYR A 1 68 ? -3.520 -0.332 -13.979 1.00 92.00 68 TYR A O 1
ATOM 491 N N . HIS A 1 69 ? -2.274 1.427 -14.618 1.00 92.44 69 HIS A N 1
ATOM 492 C CA . HIS A 1 69 ? -1.626 0.790 -15.769 1.00 92.44 69 HIS A CA 1
ATOM 493 C C . HIS A 1 69 ? -0.107 0.662 -15.598 1.00 92.44 69 HIS A C 1
ATOM 495 O O . HIS A 1 69 ? 0.541 -0.055 -16.351 1.00 92.44 69 HIS A O 1
ATOM 501 N N . GLY A 1 70 ? 0.460 1.316 -14.582 1.00 94.94 70 GLY A N 1
ATOM 502 C CA . GLY A 1 70 ? 1.879 1.292 -14.249 1.00 94.94 70 GLY A CA 1
ATOM 503 C C . GLY A 1 70 ? 2.730 2.327 -14.987 1.00 94.94 70 GLY A C 1
ATOM 504 O O . GLY A 1 70 ? 3.872 2.529 -14.588 1.00 94.94 70 GLY A O 1
ATOM 505 N N . ASP A 1 71 ? 2.200 3.028 -15.998 1.00 95.00 71 ASP A N 1
ATOM 506 C CA . ASP A 1 71 ? 2.985 3.916 -16.878 1.00 95.00 71 ASP A CA 1
ATOM 507 C C . ASP A 1 71 ? 3.892 4.924 -16.138 1.00 95.00 71 ASP A C 1
ATOM 509 O O . ASP A 1 71 ? 5.068 5.039 -16.502 1.00 95.00 71 ASP A O 1
ATOM 513 N N . PRO A 1 72 ? 3.433 5.632 -15.079 1.00 94.31 72 PRO A N 1
ATOM 514 C CA . PRO A 1 72 ? 4.298 6.565 -14.356 1.00 94.31 72 PRO A CA 1
ATOM 515 C C . PRO A 1 72 ? 5.484 5.874 -13.670 1.00 94.31 72 PRO A C 1
ATOM 517 O O . PRO A 1 72 ? 6.584 6.423 -13.621 1.00 94.31 72 PRO A O 1
ATOM 520 N N . ILE A 1 73 ? 5.275 4.656 -13.169 1.00 96.69 73 ILE A N 1
ATOM 521 C CA . ILE A 1 73 ? 6.301 3.879 -12.468 1.00 96.69 73 ILE A CA 1
ATOM 522 C C . ILE A 1 73 ? 7.222 3.167 -13.459 1.00 96.69 73 ILE A C 1
ATOM 524 O O . ILE A 1 73 ? 8.432 3.121 -13.246 1.00 96.69 73 ILE A O 1
ATOM 528 N N . ALA A 1 74 ? 6.706 2.721 -14.604 1.00 96.25 74 ALA A N 1
ATOM 529 C CA . ALA A 1 74 ? 7.535 2.221 -15.695 1.00 96.25 74 ALA A CA 1
ATOM 530 C C . ALA A 1 74 ? 8.546 3.290 -16.159 1.00 96.25 74 ALA A C 1
ATOM 532 O O . ALA A 1 74 ? 9.720 2.990 -16.397 1.00 96.25 74 ALA A O 1
ATOM 533 N N . ALA A 1 75 ? 8.135 4.566 -16.200 1.00 94.50 75 ALA A N 1
ATOM 534 C CA . ALA A 1 75 ? 9.049 5.676 -16.459 1.00 94.50 75 ALA A CA 1
ATOM 535 C C . ALA A 1 75 ? 10.133 5.801 -15.372 1.00 94.50 75 ALA A C 1
ATOM 537 O O . ALA A 1 75 ? 11.308 5.958 -15.708 1.00 94.50 75 ALA A O 1
ATOM 538 N N . TRP A 1 76 ? 9.787 5.667 -14.088 1.00 94.88 76 TRP A N 1
ATOM 539 C CA . TRP A 1 76 ? 10.766 5.657 -12.989 1.00 94.88 76 TRP A CA 1
ATOM 540 C C . TRP A 1 76 ? 11.758 4.497 -13.093 1.00 94.88 76 TRP A C 1
ATOM 542 O O . TRP A 1 76 ? 12.951 4.677 -12.837 1.00 94.88 76 TRP A O 1
ATOM 552 N N . ARG A 1 77 ? 11.287 3.322 -13.515 1.00 94.81 77 ARG A N 1
ATOM 553 C CA . ARG A 1 77 ? 12.127 2.139 -13.719 1.00 94.81 77 ARG A CA 1
ATOM 554 C C . ARG A 1 77 ? 13.160 2.393 -14.809 1.00 94.81 77 ARG A C 1
ATOM 556 O O . ARG A 1 77 ? 14.348 2.188 -14.584 1.00 94.81 77 ARG A O 1
ATOM 563 N N . SER A 1 78 ? 12.740 2.988 -15.929 1.00 93.88 78 SER A N 1
ATOM 564 C CA . SER A 1 78 ? 13.646 3.388 -17.020 1.00 93.88 78 SER A CA 1
ATOM 565 C C . SER A 1 78 ? 14.693 4.439 -16.614 1.00 93.88 78 SER A C 1
ATOM 567 O O . SER A 1 78 ? 15.724 4.577 -17.270 1.00 93.88 78 SER A O 1
ATOM 569 N N . GLN A 1 79 ? 14.444 5.169 -15.523 1.00 93.62 79 GLN A N 1
ATOM 570 C CA . GLN A 1 79 ? 15.355 6.159 -14.942 1.00 93.62 79 GLN A CA 1
ATOM 571 C C . GLN A 1 79 ? 16.276 5.562 -13.864 1.00 93.62 79 GLN A C 1
ATOM 573 O O . GLN A 1 79 ? 17.067 6.293 -13.273 1.00 93.62 79 GLN A O 1
ATOM 578 N N . GLY A 1 80 ? 16.177 4.258 -13.584 1.00 94.25 80 GLY A N 1
ATOM 579 C CA . GLY A 1 80 ? 16.968 3.591 -12.552 1.00 94.25 80 GLY A CA 1
ATOM 580 C C . GLY A 1 80 ? 16.532 3.925 -11.123 1.00 94.25 80 GLY A C 1
ATOM 581 O O . GLY A 1 80 ? 17.345 3.818 -10.212 1.00 94.25 80 GLY A O 1
ATOM 582 N N . ARG A 1 81 ? 15.275 4.345 -10.904 1.00 94.81 81 ARG A N 1
ATOM 583 C CA . ARG A 1 81 ? 14.720 4.588 -9.553 1.00 94.81 81 ARG A CA 1
ATOM 584 C C . ARG A 1 81 ? 14.215 3.318 -8.861 1.00 94.81 81 ARG A C 1
ATOM 586 O O . ARG A 1 81 ? 13.852 3.365 -7.690 1.00 94.81 81 ARG A O 1
ATOM 593 N N . LEU A 1 82 ? 14.156 2.205 -9.582 1.00 96.81 82 LEU A N 1
ATOM 594 C CA . LEU A 1 82 ? 13.687 0.906 -9.108 1.00 96.81 82 LEU A CA 1
ATOM 595 C C . LEU A 1 82 ? 14.724 -0.140 -9.508 1.00 96.81 82 LEU A C 1
ATOM 597 O O . LEU A 1 82 ? 15.202 -0.113 -10.642 1.00 96.81 82 LEU A O 1
ATOM 601 N N . GLU A 1 83 ? 15.087 -1.030 -8.587 1.00 97.06 83 GLU A N 1
ATOM 602 C CA . GLU A 1 83 ? 16.094 -2.061 -8.854 1.00 97.06 83 GLU A CA 1
ATOM 603 C C . GLU A 1 83 ? 15.544 -3.248 -9.652 1.00 97.06 83 GLU A C 1
ATOM 605 O O . GLU A 1 83 ? 16.308 -3.882 -10.381 1.00 97.06 83 GLU A O 1
ATOM 610 N N . ALA A 1 84 ? 14.258 -3.597 -9.512 1.00 97.00 84 ALA A N 1
ATOM 611 C CA . ALA A 1 84 ? 13.709 -4.714 -10.276 1.00 97.00 84 ALA A CA 1
ATOM 612 C C . ALA A 1 84 ? 13.608 -4.337 -11.765 1.00 97.00 84 ALA A C 1
ATOM 614 O O . ALA A 1 84 ? 13.138 -3.260 -12.116 1.00 97.00 84 ALA A O 1
ATOM 615 N N . ASP A 1 85 ? 14.032 -5.205 -12.673 1.00 95.25 85 ASP A N 1
ATOM 616 C CA . ASP A 1 85 ? 13.784 -5.028 -14.106 1.00 95.25 85 ASP A CA 1
ATOM 617 C C . ASP A 1 85 ? 13.801 -6.412 -14.779 1.00 95.25 85 ASP A C 1
ATOM 619 O O . ASP A 1 85 ? 14.863 -7.043 -14.841 1.00 95.25 85 ASP A O 1
ATOM 623 N N . PRO A 1 86 ? 12.646 -6.954 -15.218 1.00 95.94 86 PRO A N 1
ATOM 624 C CA . PRO A 1 86 ? 11.318 -6.326 -15.257 1.00 95.94 86 PRO A CA 1
ATOM 625 C C . PRO A 1 86 ? 10.655 -6.185 -13.873 1.00 95.94 86 PRO A C 1
ATOM 627 O O . PRO A 1 86 ? 11.092 -6.788 -12.892 1.00 95.94 86 PRO A O 1
ATOM 630 N N . ALA A 1 87 ? 9.557 -5.420 -13.808 1.00 97.56 87 ALA A N 1
ATOM 631 C CA . ALA A 1 87 ? 8.723 -5.324 -12.609 1.00 97.56 87 ALA A CA 1
ATOM 632 C C . ALA A 1 87 ? 8.223 -6.716 -12.160 1.00 97.56 87 ALA A C 1
ATOM 634 O O . ALA A 1 87 ? 7.789 -7.508 -13.009 1.00 97.56 87 ALA A O 1
ATOM 635 N N . PRO A 1 88 ? 8.215 -7.025 -10.847 1.00 98.00 88 PRO A N 1
ATOM 636 C CA . PRO A 1 88 ? 7.587 -8.246 -10.356 1.00 98.00 88 PRO A CA 1
ATOM 637 C C . PRO A 1 88 ? 6.093 -8.242 -10.695 1.00 98.00 88 PRO A C 1
ATOM 639 O O . PRO A 1 88 ? 5.459 -7.188 -10.764 1.00 98.00 88 PRO A O 1
ATOM 642 N N . SER A 1 89 ? 5.515 -9.420 -10.915 1.00 97.12 89 SER A N 1
ATOM 643 C CA . SER A 1 89 ? 4.094 -9.553 -11.239 1.00 97.12 89 SER A CA 1
ATOM 644 C C . SER A 1 89 ? 3.476 -10.775 -10.577 1.00 97.12 89 SER A C 1
ATOM 646 O O . SER A 1 89 ? 4.156 -11.771 -10.322 1.00 97.12 89 SER A O 1
ATOM 648 N N . LYS A 1 90 ? 2.176 -10.684 -10.300 1.00 96.00 90 LYS A N 1
ATOM 649 C CA . LYS A 1 90 ? 1.353 -11.778 -9.790 1.00 96.00 90 LYS A CA 1
ATOM 650 C C . LYS A 1 90 ? 0.053 -11.832 -10.577 1.00 96.00 90 LYS A C 1
ATOM 652 O O . LYS A 1 90 ? -0.562 -10.803 -10.836 1.00 96.00 90 LYS A O 1
ATOM 657 N N . GLU A 1 91 ? -0.365 -13.032 -10.957 1.00 95.75 91 GLU A N 1
ATOM 658 C CA . GLU A 1 91 ? -1.669 -13.228 -11.587 1.00 95.75 91 GLU A CA 1
ATOM 659 C C . GLU A 1 91 ? -2.772 -13.185 -10.522 1.00 95.75 91 GLU A C 1
ATOM 661 O O . GLU A 1 91 ? -2.712 -13.904 -9.520 1.00 95.75 91 GLU A O 1
ATOM 666 N N . ILE A 1 92 ? -3.785 -12.349 -10.743 1.00 93.75 92 ILE A N 1
ATOM 667 C CA . ILE A 1 92 ? -4.968 -12.233 -9.890 1.00 93.75 92 ILE A CA 1
ATOM 668 C C . ILE A 1 92 ? -6.184 -12.400 -10.799 1.00 93.75 92 ILE A C 1
ATOM 670 O O . ILE A 1 92 ? -6.443 -11.577 -11.666 1.00 93.75 92 ILE A O 1
ATOM 674 N N . GLY A 1 93 ? -6.922 -13.503 -10.655 1.00 90.38 93 GLY A N 1
ATOM 675 C CA . GLY A 1 93 ? -8.140 -13.733 -11.447 1.00 90.38 93 GLY A CA 1
ATOM 676 C C . GLY A 1 93 ? -7.907 -13.836 -12.958 1.00 90.38 93 GLY A C 1
ATOM 677 O O . GLY A 1 93 ? -8.805 -13.506 -13.725 1.00 90.38 93 GLY A O 1
ATOM 678 N N . GLY A 1 94 ? -6.720 -14.285 -13.378 1.00 91.81 94 GLY A N 1
ATOM 679 C CA . GLY A 1 94 ? -6.327 -14.385 -14.786 1.00 91.81 94 GLY A CA 1
ATOM 680 C C . GLY A 1 94 ? -5.749 -13.099 -15.382 1.00 91.81 94 GLY A C 1
ATOM 681 O O . GLY A 1 94 ? -5.331 -13.116 -16.536 1.00 91.81 94 GLY A O 1
ATOM 682 N N . GLU A 1 95 ? -5.692 -12.008 -14.614 1.00 90.31 95 GLU A N 1
ATOM 683 C CA . GLU A 1 95 ? -5.111 -10.735 -15.043 1.00 90.31 95 GLU A CA 1
ATOM 684 C C . GLU A 1 95 ? -3.749 -10.508 -14.363 1.00 90.31 95 GLU A C 1
ATOM 686 O O . GLU A 1 95 ? -3.598 -10.784 -13.165 1.00 90.31 95 GLU A O 1
ATOM 691 N N . PRO A 1 96 ? -2.733 -10.008 -15.087 1.00 93.31 96 PRO A N 1
ATOM 692 C CA . PRO A 1 96 ? -1.448 -9.678 -14.491 1.00 93.31 96 PRO A CA 1
ATOM 693 C C . PRO A 1 96 ? -1.545 -8.390 -13.664 1.00 93.31 96 PRO A C 1
ATOM 695 O O . PRO A 1 96 ? -1.853 -7.323 -14.192 1.00 93.31 96 PRO A O 1
ATOM 698 N N . PHE A 1 97 ? -1.200 -8.475 -12.380 1.00 94.81 97 PHE A N 1
ATOM 699 C CA . PHE A 1 97 ? -0.986 -7.323 -11.508 1.00 94.81 97 PHE A CA 1
ATOM 700 C C . PHE A 1 97 ? 0.522 -7.116 -11.325 1.00 94.81 97 PHE A C 1
ATOM 702 O O . PHE A 1 97 ? 1.212 -7.992 -10.797 1.00 94.81 97 PHE A O 1
ATOM 709 N N . THR A 1 98 ? 1.058 -5.976 -11.766 1.00 96.69 98 THR A N 1
ATOM 710 C CA . THR A 1 98 ? 2.502 -5.687 -11.691 1.00 96.69 98 THR A CA 1
ATOM 711 C C . THR A 1 98 ? 2.867 -4.802 -10.498 1.00 96.69 98 THR A C 1
ATOM 713 O O . THR A 1 98 ? 2.040 -4.055 -9.971 1.00 96.69 98 THR A O 1
ATOM 716 N N . GLY A 1 99 ? 4.141 -4.836 -10.103 1.00 97.00 99 GLY A N 1
ATOM 717 C CA . GLY A 1 99 ? 4.715 -3.889 -9.149 1.00 97.00 99 GLY A CA 1
ATOM 718 C C . GLY A 1 99 ? 4.525 -2.441 -9.599 1.00 97.00 99 GLY A C 1
ATOM 719 O O . GLY A 1 99 ? 4.193 -1.597 -8.777 1.00 97.00 99 GLY A O 1
ATOM 720 N N . ASP A 1 100 ? 4.604 -2.161 -10.906 1.00 97.69 100 ASP A N 1
ATOM 721 C CA . ASP A 1 100 ? 4.349 -0.819 -11.445 1.00 97.69 100 ASP A CA 1
ATOM 722 C C . ASP A 1 100 ? 2.920 -0.339 -11.155 1.00 97.69 100 ASP A C 1
ATOM 724 O O . ASP A 1 100 ? 2.726 0.803 -10.743 1.00 97.69 100 ASP A O 1
ATOM 728 N N . MET A 1 101 ? 1.916 -1.208 -11.313 1.00 96.38 101 MET A N 1
ATOM 729 C CA . MET A 1 101 ? 0.523 -0.881 -10.984 1.00 96.38 101 MET A CA 1
ATOM 730 C C . MET A 1 101 ? 0.343 -0.627 -9.483 1.00 96.38 101 MET A C 1
ATOM 732 O O . MET A 1 101 ? -0.333 0.326 -9.093 1.00 96.38 101 MET A O 1
ATOM 736 N N . LEU A 1 102 ? 0.977 -1.448 -8.636 1.00 96.69 102 LEU A N 1
ATOM 737 C CA . LEU A 1 102 ? 0.903 -1.293 -7.182 1.00 96.69 102 LEU A CA 1
ATOM 738 C C . LEU A 1 102 ? 1.540 0.023 -6.738 1.00 96.69 102 LEU A C 1
ATOM 740 O O . LEU A 1 102 ? 0.933 0.805 -6.011 1.00 96.69 102 LEU A O 1
ATOM 744 N N . LEU A 1 103 ? 2.761 0.278 -7.196 1.00 96.62 103 LEU A N 1
ATOM 745 C CA . LEU A 1 103 ? 3.498 1.482 -6.857 1.00 96.62 103 LEU A CA 1
ATOM 746 C C . LEU A 1 103 ? 2.855 2.726 -7.470 1.00 96.62 103 LEU A C 1
ATOM 748 O O . LEU A 1 103 ? 2.961 3.792 -6.877 1.00 96.62 103 LEU A O 1
ATOM 752 N N . GLN A 1 104 ? 2.121 2.622 -8.585 1.00 96.19 104 GLN A N 1
ATOM 753 C CA . GLN A 1 104 ? 1.333 3.744 -9.096 1.00 96.19 104 GLN A CA 1
ATOM 754 C C . GLN A 1 104 ? 0.238 4.116 -8.094 1.00 96.19 104 GLN A C 1
ATOM 756 O O . GLN A 1 104 ? 0.069 5.293 -7.783 1.00 96.19 104 GLN A O 1
ATOM 761 N N . ALA A 1 105 ? -0.464 3.123 -7.543 1.00 95.06 105 ALA A N 1
ATOM 762 C CA . ALA A 1 105 ? -1.509 3.357 -6.553 1.00 95.06 105 ALA A CA 1
ATOM 763 C C . ALA A 1 105 ? -0.982 3.984 -5.249 1.00 95.06 105 ALA A C 1
ATOM 765 O O . ALA A 1 105 ? -1.761 4.598 -4.521 1.00 95.06 105 ALA A O 1
ATOM 766 N N . VAL A 1 106 ? 0.315 3.849 -4.953 1.00 95.06 106 VAL A N 1
ATOM 767 C CA . VAL A 1 106 ? 0.939 4.397 -3.739 1.00 95.06 106 VAL A CA 1
ATOM 768 C C . VAL A 1 106 ? 1.667 5.715 -4.005 1.00 95.06 106 VAL A C 1
ATOM 770 O O . VAL A 1 106 ? 1.514 6.658 -3.238 1.00 95.06 106 VAL A O 1
ATOM 773 N N . PHE A 1 107 ? 2.449 5.804 -5.079 1.00 94.75 107 PHE A N 1
ATOM 774 C CA . PHE A 1 107 ? 3.360 6.923 -5.322 1.00 94.75 107 PHE A CA 1
ATOM 775 C C . PHE A 1 107 ? 2.939 7.867 -6.449 1.00 94.75 107 PHE A C 1
ATOM 777 O O . PHE A 1 107 ? 3.461 8.973 -6.538 1.00 94.75 107 PHE A O 1
ATOM 784 N N . ALA A 1 108 ? 2.009 7.454 -7.312 1.00 90.75 108 ALA A N 1
ATOM 785 C CA . ALA A 1 108 ? 1.608 8.216 -8.496 1.00 90.75 108 ALA A CA 1
ATOM 786 C C . ALA A 1 108 ? 0.078 8.268 -8.675 1.00 90.75 108 ALA A C 1
ATOM 788 O O . ALA A 1 108 ? -0.429 8.287 -9.797 1.00 90.75 108 ALA A O 1
ATOM 789 N N . ASN A 1 109 ? -0.660 8.305 -7.561 1.00 85.31 109 ASN A N 1
ATOM 790 C CA . ASN A 1 109 ? -2.125 8.406 -7.521 1.00 85.31 109 ASN A CA 1
ATOM 791 C C . ASN A 1 109 ? -2.624 9.864 -7.360 1.00 85.31 109 ASN A C 1
ATOM 793 O O . ASN A 1 109 ? -3.774 10.098 -6.995 1.00 85.31 109 ASN A O 1
ATOM 797 N N . GLY A 1 110 ? -1.752 10.847 -7.610 1.00 84.31 110 GLY A N 1
ATOM 798 C CA . GLY A 1 110 ? -1.979 12.277 -7.370 1.00 84.31 110 GLY A CA 1
ATOM 799 C C . GLY A 1 110 ? -1.132 12.820 -6.214 1.00 84.31 110 GLY A C 1
ATOM 800 O O . GLY A 1 110 ? -0.281 12.113 -5.683 1.00 84.31 110 GLY A O 1
ATOM 801 N N . ASP A 1 111 ? -1.379 14.072 -5.820 1.00 81.62 111 ASP A N 1
ATOM 802 C CA . ASP A 1 111 ? -0.568 14.776 -4.808 1.00 81.62 111 ASP A CA 1
ATOM 803 C C . ASP A 1 111 ? -0.757 14.222 -3.381 1.00 81.62 111 ASP A C 1
ATOM 805 O O . ASP A 1 111 ? 0.081 14.432 -2.499 1.00 81.62 111 ASP A O 1
ATOM 809 N N . GLN A 1 112 ? -1.893 13.561 -3.122 1.00 90.25 112 GLN A N 1
ATOM 810 C CA . GLN A 1 112 ? -2.265 13.053 -1.801 1.00 90.25 112 GLN A CA 1
ATOM 811 C C . GLN A 1 112 ? -3.061 11.748 -1.893 1.00 90.25 112 GLN A C 1
ATOM 813 O O . GLN A 1 112 ? -3.960 11.615 -2.725 1.00 90.25 112 GLN A O 1
ATOM 818 N N . LEU A 1 113 ? -2.804 10.820 -0.971 1.00 92.81 113 LEU A N 1
ATOM 819 C CA . LEU A 1 113 ? -3.656 9.663 -0.715 1.00 92.81 113 LEU A CA 1
ATOM 820 C C . LEU A 1 113 ? -4.621 9.984 0.424 1.00 92.81 113 LEU A C 1
ATOM 822 O O . LEU A 1 113 ? -4.216 10.419 1.502 1.00 92.81 113 LEU A O 1
ATOM 826 N N . THR A 1 114 ? -5.910 9.736 0.206 1.00 93.00 114 THR A N 1
ATOM 827 C CA . THR A 1 114 ? -6.898 9.842 1.287 1.00 93.00 114 THR A CA 1
ATOM 828 C C . THR A 1 114 ? -6.724 8.696 2.295 1.00 93.00 114 THR A C 1
ATOM 830 O O . THR A 1 114 ? -6.279 7.614 1.905 1.00 93.00 114 THR A O 1
ATOM 833 N N . PRO A 1 115 ? -7.151 8.861 3.562 1.00 93.00 115 PRO A N 1
ATOM 834 C CA . PRO A 1 115 ? -7.139 7.778 4.554 1.00 93.00 115 PRO A CA 1
ATOM 835 C C . PRO A 1 115 ? -7.806 6.484 4.060 1.00 93.00 115 PRO A C 1
ATOM 837 O O . PRO A 1 115 ? -7.301 5.384 4.286 1.00 93.00 115 PRO A O 1
ATOM 840 N N . ASN A 1 116 ? -8.915 6.610 3.322 1.00 92.19 116 ASN A N 1
ATOM 841 C CA . ASN A 1 116 ? -9.627 5.470 2.741 1.00 92.19 116 ASN A CA 1
ATOM 842 C C . ASN A 1 116 ? -8.824 4.786 1.631 1.00 92.19 116 ASN A C 1
ATOM 844 O O . ASN A 1 116 ? -8.859 3.563 1.519 1.00 92.19 116 ASN A O 1
ATOM 848 N N . HIS A 1 117 ? -8.084 5.555 0.829 1.00 93.88 117 HIS A N 1
ATOM 849 C CA . HIS A 1 117 ? -7.189 4.998 -0.182 1.00 93.88 117 HIS A CA 1
ATOM 850 C C . HIS A 1 117 ? -6.048 4.206 0.463 1.00 93.88 117 HIS A C 1
ATOM 852 O O . HIS A 1 117 ? -5.761 3.087 0.045 1.00 93.88 117 HIS A O 1
ATOM 858 N N . CYS A 1 118 ? -5.457 4.734 1.539 1.00 95.75 118 CYS A N 1
ATOM 859 C CA . CYS A 1 118 ? -4.451 4.016 2.320 1.00 95.75 118 CYS A CA 1
ATOM 860 C C . CYS A 1 118 ? -5.000 2.683 2.858 1.00 95.75 118 CYS A C 1
ATOM 862 O O . CYS A 1 118 ? -4.370 1.642 2.681 1.00 95.75 118 CYS A O 1
ATOM 864 N N . ALA A 1 119 ? -6.201 2.688 3.447 1.00 95.25 119 ALA A N 1
ATOM 865 C CA . ALA A 1 119 ? -6.860 1.466 3.916 1.00 95.25 119 ALA A CA 1
ATOM 866 C C . ALA A 1 119 ? -7.122 0.463 2.785 1.00 95.25 119 ALA A C 1
ATOM 868 O O . ALA A 1 119 ? -6.924 -0.738 2.957 1.00 95.25 119 ALA A O 1
ATOM 869 N N . MET A 1 120 ? -7.544 0.954 1.622 1.00 94.31 120 MET A N 1
ATOM 870 C CA . MET A 1 120 ? -7.815 0.138 0.445 1.00 94.31 120 MET A CA 1
ATOM 871 C C . MET A 1 120 ? -6.552 -0.581 -0.052 1.00 94.31 120 MET A C 1
ATOM 873 O O . MET A 1 120 ? -6.595 -1.794 -0.242 1.00 94.31 120 MET A O 1
ATOM 877 N N . VAL A 1 121 ? -5.415 0.118 -0.163 1.00 95.88 121 VAL A N 1
ATOM 878 C CA . VAL A 1 121 ? -4.124 -0.507 -0.512 1.00 95.88 121 VAL A CA 1
ATOM 879 C C . VAL A 1 121 ? -3.730 -1.571 0.519 1.00 95.88 121 VAL A C 1
ATOM 881 O O . VAL A 1 121 ? -3.328 -2.674 0.149 1.00 95.88 121 VAL A O 1
ATOM 884 N N . LEU A 1 122 ? -3.895 -1.291 1.817 1.00 97.00 122 LEU A N 1
ATOM 885 C CA . LEU A 1 122 ? -3.600 -2.266 2.873 1.00 97.00 122 LEU A CA 1
ATOM 886 C C . LEU A 1 122 ? -4.494 -3.514 2.781 1.00 97.00 122 LEU A C 1
ATOM 888 O O . LEU A 1 122 ? -4.021 -4.624 3.024 1.00 97.00 122 LEU A O 1
ATOM 892 N N . LEU A 1 123 ? -5.766 -3.360 2.408 1.00 95.12 123 LEU A N 1
ATOM 893 C CA . LEU A 1 123 ? -6.685 -4.481 2.190 1.00 95.12 123 LEU A CA 1
ATOM 894 C C . LEU A 1 123 ? -6.280 -5.333 0.978 1.00 95.12 123 LEU A C 1
ATOM 896 O O . LEU A 1 123 ? -6.351 -6.558 1.066 1.00 95.12 123 LEU A O 1
ATOM 900 N N . TRP A 1 124 ? -5.816 -4.728 -0.122 1.00 94.50 124 TRP A N 1
ATOM 901 C CA . TRP A 1 124 ? -5.345 -5.469 -1.307 1.00 94.50 124 TRP A CA 1
ATOM 902 C C . TRP A 1 124 ? -4.180 -6.407 -0.995 1.00 94.50 124 TRP A C 1
ATOM 904 O O . TRP A 1 124 ? -4.112 -7.522 -1.512 1.00 94.50 124 TRP A O 1
ATOM 914 N N . LEU A 1 125 ? -3.280 -5.947 -0.127 1.00 95.44 125 LEU A N 1
ATOM 915 C CA . LEU A 1 125 ? -2.057 -6.644 0.268 1.00 95.44 125 LEU A CA 1
ATOM 916 C C . LEU A 1 125 ? -2.267 -7.623 1.437 1.00 95.44 125 LEU A C 1
ATOM 918 O O . LEU A 1 125 ? -1.295 -8.158 1.978 1.00 95.44 125 LEU A O 1
ATOM 922 N N . GLY A 1 126 ? -3.508 -7.790 1.916 1.00 95.00 126 GLY A N 1
ATOM 923 C CA . GLY A 1 126 ? -3.788 -8.553 3.137 1.00 95.00 126 GLY A CA 1
ATOM 924 C C . GLY A 1 126 ? -3.033 -8.005 4.359 1.00 95.00 126 GLY A C 1
ATOM 925 O O . GLY A 1 126 ? -2.660 -8.750 5.266 1.00 95.00 126 GLY A O 1
ATOM 926 N N . ALA A 1 127 ? -2.709 -6.711 4.352 1.00 96.94 127 ALA A N 1
ATOM 927 C CA . ALA A 1 127 ? -1.929 -6.033 5.381 1.00 96.94 127 ALA A CA 1
ATOM 928 C C . ALA A 1 127 ? -2.811 -5.403 6.470 1.00 96.94 127 ALA A C 1
ATOM 930 O O . ALA A 1 127 ? -2.294 -5.046 7.524 1.00 96.94 127 ALA A O 1
ATOM 931 N N . LEU A 1 128 ? -4.127 -5.304 6.251 1.00 96.56 128 LEU A N 1
ATOM 932 C CA . LEU A 1 128 ? -5.090 -4.822 7.241 1.00 96.56 128 LEU A CA 1
ATOM 933 C C . LEU A 1 128 ? -5.890 -5.984 7.845 1.00 96.56 128 LEU A C 1
ATOM 935 O O . LEU A 1 128 ? -6.600 -6.700 7.139 1.00 96.56 128 LEU A O 1
ATOM 939 N N . GLN A 1 129 ? -5.806 -6.141 9.162 1.00 95.75 129 GLN A N 1
ATOM 940 C CA . GLN A 1 129 ? -6.724 -6.964 9.945 1.00 95.75 129 GLN A CA 1
ATOM 941 C C . GLN A 1 129 ? -7.959 -6.158 10.329 1.00 95.75 129 GLN A C 1
ATOM 943 O O . GLN A 1 129 ? -7.842 -4.988 10.688 1.00 95.75 129 GLN A O 1
ATOM 948 N N . LEU A 1 130 ? -9.111 -6.820 10.330 1.00 94.19 130 LEU A N 1
ATOM 949 C CA . LEU A 1 130 ? -10.364 -6.366 10.918 1.00 94.19 130 LEU A CA 1
ATOM 950 C C . LEU A 1 130 ? -10.713 -7.333 12.058 1.00 94.19 130 LEU A C 1
ATOM 952 O O . LEU A 1 130 ? -10.785 -8.541 11.845 1.00 94.19 130 LEU A O 1
ATOM 956 N N . ASP A 1 131 ? -10.869 -6.826 13.278 1.00 93.31 131 ASP A N 1
ATOM 957 C CA . ASP A 1 131 ? -11.163 -7.616 14.485 1.00 93.31 131 ASP A CA 1
ATOM 958 C C . ASP A 1 131 ? -10.212 -8.800 14.716 1.00 93.31 131 ASP A C 1
ATOM 960 O O . ASP A 1 131 ? -10.605 -9.888 15.135 1.00 93.31 131 ASP A O 1
ATOM 964 N N . GLY A 1 132 ? -8.924 -8.575 14.443 1.00 92.88 132 GLY A N 1
ATOM 965 C CA . GLY A 1 132 ? -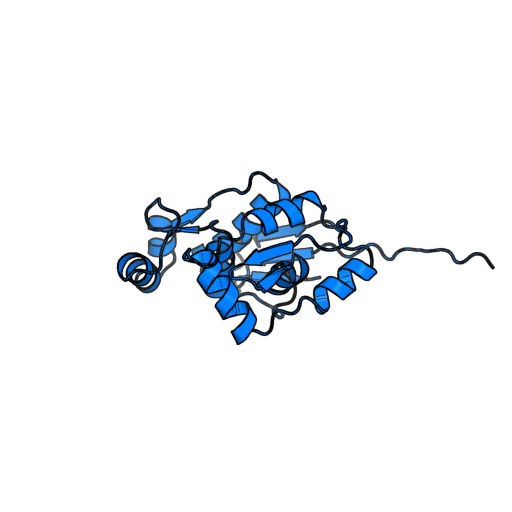7.864 -9.566 14.633 1.00 92.88 132 GLY A CA 1
ATOM 966 C C . GLY A 1 132 ? -7.744 -10.605 13.514 1.00 92.88 132 GLY A C 1
ATOM 967 O O . GLY A 1 132 ? -6.901 -11.495 13.615 1.00 92.88 132 GLY A O 1
ATOM 968 N N . ALA A 1 133 ? -8.530 -10.495 12.438 1.00 92.75 133 ALA A N 1
ATOM 969 C CA . ALA A 1 133 ? -8.456 -11.383 11.281 1.00 92.75 133 ALA A CA 1
ATOM 970 C C . ALA A 1 133 ? -8.192 -10.603 9.989 1.00 92.75 133 ALA A C 1
ATOM 972 O O . ALA A 1 133 ? -8.725 -9.519 9.785 1.00 92.75 133 ALA A O 1
ATOM 973 N N . VAL A 1 134 ? -7.378 -11.159 9.089 1.00 93.25 134 VAL A N 1
ATOM 974 C CA . VAL A 1 134 ? -7.289 -10.640 7.716 1.00 93.25 134 VAL A CA 1
ATOM 975 C C . VAL A 1 134 ? -8.545 -11.096 6.973 1.00 93.25 134 VAL A C 1
ATOM 977 O O . VAL A 1 134 ? -8.766 -12.310 6.918 1.00 93.25 134 VAL A O 1
ATOM 980 N N . PRO A 1 135 ? -9.355 -10.182 6.404 1.00 91.75 135 PRO A N 1
ATOM 981 C CA . PRO A 1 135 ? -10.568 -10.557 5.685 1.00 91.75 135 PRO A CA 1
ATOM 982 C C . PRO A 1 135 ? -10.262 -11.556 4.569 1.00 91.75 135 PRO A C 1
ATOM 984 O O . PRO A 1 135 ? -9.485 -11.282 3.655 1.00 91.75 135 PRO A O 1
ATOM 987 N N . ASP A 1 136 ? -10.855 -12.741 4.652 1.00 88.50 136 ASP A N 1
ATOM 988 C CA . ASP A 1 136 ? -10.630 -13.821 3.697 1.00 88.50 136 ASP A CA 1
ATOM 989 C C . ASP A 1 136 ? -11.626 -13.778 2.540 1.00 88.50 136 ASP A C 1
ATOM 991 O O . ASP A 1 136 ? -11.232 -14.019 1.406 1.00 88.50 136 ASP A O 1
ATOM 995 N N . LYS A 1 137 ? -12.879 -13.404 2.799 1.00 88.88 137 LYS A N 1
ATOM 996 C CA . LYS A 1 137 ? -13.972 -13.357 1.824 1.00 88.88 137 LYS A CA 1
ATOM 997 C C . LYS A 1 137 ? -14.797 -12.081 1.942 1.00 88.88 137 LYS A C 1
ATOM 999 O O . LYS A 1 137 ? -14.824 -11.412 2.976 1.00 88.88 137 LYS A O 1
ATOM 1004 N N . ILE A 1 138 ? -15.532 -11.784 0.876 1.00 81.75 138 ILE A N 1
ATOM 1005 C CA . ILE A 1 138 ? -16.515 -10.699 0.852 1.00 81.75 138 ILE A CA 1
ATOM 1006 C C . ILE A 1 138 ? -17.796 -11.201 1.492 1.00 81.75 138 ILE A C 1
ATOM 1008 O O . ILE A 1 138 ? -18.550 -11.968 0.896 1.00 81.75 138 ILE A O 1
ATOM 1012 N N . ASP A 1 139 ? -18.036 -10.758 2.717 1.00 83.62 139 ASP A N 1
ATOM 1013 C CA . ASP A 1 139 ? -19.270 -11.013 3.438 1.00 83.62 139 ASP A CA 1
ATOM 1014 C C . ASP A 1 139 ? -19.786 -9.745 4.127 1.00 83.62 139 ASP A C 1
ATOM 1016 O O . ASP A 1 139 ? -19.098 -8.726 4.224 1.00 83.62 139 ASP A O 1
ATOM 1020 N N . ALA A 1 140 ? -21.041 -9.807 4.576 1.00 80.75 140 ALA A N 1
ATOM 1021 C CA . ALA A 1 140 ? -21.685 -8.691 5.259 1.00 80.75 140 ALA A CA 1
ATOM 1022 C C . ALA A 1 140 ? -20.950 -8.301 6.551 1.00 80.75 140 ALA A C 1
ATOM 1024 O O . ALA A 1 140 ? -20.923 -7.126 6.889 1.00 80.75 140 ALA A O 1
ATOM 1025 N N . GLY A 1 141 ? -20.307 -9.257 7.232 1.00 83.38 141 GLY A N 1
ATOM 1026 C CA . GLY A 1 141 ? -19.605 -9.006 8.486 1.00 83.38 141 GLY A CA 1
ATOM 1027 C C . GLY A 1 141 ? -18.431 -8.052 8.297 1.00 83.38 141 GLY A C 1
ATOM 1028 O O . GLY A 1 141 ? -18.395 -6.998 8.928 1.00 83.38 141 GLY A O 1
ATOM 1029 N N . HIS A 1 142 ? -17.507 -8.374 7.389 1.00 83.19 142 HIS A N 1
ATOM 1030 C CA . HIS A 1 142 ? -16.351 -7.519 7.106 1.00 83.19 142 HIS A CA 1
ATOM 1031 C C . HIS A 1 142 ? -16.766 -6.153 6.549 1.00 83.19 142 HIS A C 1
ATOM 1033 O O . HIS A 1 142 ? -16.199 -5.129 6.934 1.00 83.19 142 HIS A O 1
ATOM 1039 N N . LEU A 1 143 ? -17.785 -6.117 5.682 1.00 82.19 143 LEU A N 1
ATOM 1040 C CA . LEU A 1 143 ? -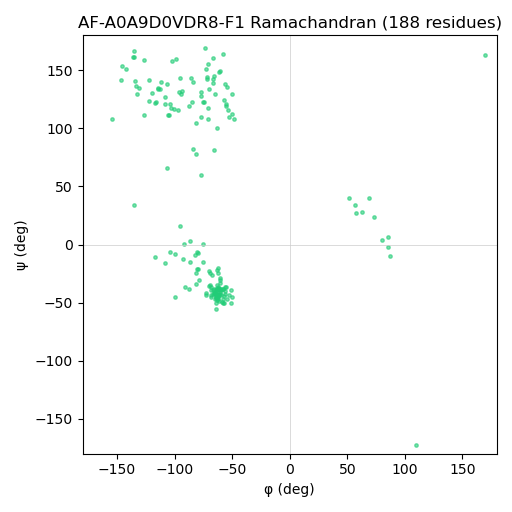18.323 -4.859 5.170 1.00 82.19 143 LEU A CA 1
ATOM 1041 C C . LEU A 1 143 ? -18.908 -4.008 6.301 1.00 82.19 143 LEU A C 1
ATOM 1043 O O . LEU A 1 143 ? -18.619 -2.816 6.362 1.00 82.19 143 LEU A O 1
ATOM 1047 N N . ASP A 1 144 ? -19.672 -4.588 7.224 1.00 85.19 144 ASP A N 1
ATOM 1048 C CA . ASP A 1 144 ? -20.239 -3.863 8.363 1.00 85.19 144 ASP A CA 1
ATOM 1049 C C . ASP A 1 144 ? -19.147 -3.272 9.261 1.00 85.19 144 ASP A C 1
ATOM 1051 O O . ASP A 1 144 ? -19.282 -2.128 9.701 1.00 85.19 144 ASP A O 1
ATOM 1055 N N . VAL A 1 145 ? -18.040 -3.993 9.489 1.00 84.81 145 VAL A N 1
ATOM 1056 C CA . VAL A 1 145 ? -16.885 -3.452 10.229 1.00 84.81 145 VAL A CA 1
ATOM 1057 C C . VAL A 1 145 ? -16.334 -2.210 9.534 1.00 84.81 145 VAL A C 1
ATOM 1059 O O . VAL A 1 145 ? -16.197 -1.168 10.174 1.00 84.81 145 VAL A O 1
ATOM 1062 N N . LEU A 1 146 ? -16.086 -2.279 8.221 1.00 85.81 146 LEU A N 1
ATOM 1063 C CA . LEU A 1 146 ? -15.607 -1.135 7.437 1.00 85.81 146 LEU A CA 1
ATOM 1064 C C . LEU A 1 146 ? -16.556 0.072 7.548 1.00 85.81 146 LEU A C 1
ATOM 1066 O O . LEU A 1 146 ? -16.101 1.191 7.773 1.00 85.81 146 LEU A O 1
ATOM 1070 N N . HIS A 1 147 ? -17.873 -0.146 7.481 1.00 87.00 147 HIS A N 1
ATOM 1071 C CA . HIS A 1 147 ? -18.873 0.925 7.605 1.00 87.00 147 HIS A CA 1
ATOM 1072 C C . HIS A 1 147 ? -18.977 1.524 9.019 1.00 87.00 147 HIS A C 1
ATOM 1074 O O . HIS A 1 147 ? -19.428 2.664 9.182 1.00 87.00 147 HIS A O 1
ATOM 1080 N N . GLN A 1 148 ? -18.595 0.769 10.052 1.00 87.88 148 GLN A N 1
ATOM 1081 C CA . GLN A 1 148 ? -18.595 1.228 11.443 1.00 87.88 148 GLN A CA 1
ATOM 1082 C C . GLN A 1 148 ? -17.371 2.090 11.780 1.00 87.88 148 GLN A C 1
ATOM 1084 O O . GLN A 1 148 ? -17.442 2.884 12.715 1.00 87.88 148 GLN A O 1
ATOM 1089 N N . MET A 1 149 ? -16.279 1.991 11.016 1.00 90.00 149 MET A N 1
ATOM 1090 C CA . MET A 1 149 ? -15.009 2.695 11.252 1.00 90.00 149 MET A CA 1
ATOM 1091 C C . MET A 1 149 ? -15.029 4.180 10.852 1.00 90.00 149 MET A C 1
ATOM 1093 O O . MET A 1 149 ? -14.250 4.651 10.021 1.00 90.00 149 MET A O 1
ATOM 1097 N N . LYS A 1 150 ? -15.932 4.940 11.474 1.00 87.38 150 LYS A N 1
ATOM 1098 C CA . LYS A 1 150 ? -16.174 6.357 11.163 1.00 87.38 150 LYS A CA 1
ATOM 1099 C C . LYS A 1 150 ? -15.166 7.315 11.789 1.00 87.38 150 LYS A C 1
ATOM 1101 O O . LYS A 1 150 ? -15.035 8.431 11.303 1.00 87.38 150 LYS A O 1
ATOM 1106 N N . ASP A 1 151 ? -14.475 6.891 12.839 1.00 88.75 151 ASP A N 1
ATOM 1107 C CA . ASP A 1 151 ? -13.535 7.717 13.593 1.00 88.75 151 ASP A CA 1
ATOM 1108 C C . ASP A 1 151 ? -12.235 6.965 13.912 1.00 88.75 151 ASP A C 1
ATOM 1110 O O . ASP A 1 151 ? -12.170 5.732 13.873 1.00 88.75 151 ASP A O 1
ATOM 1114 N N . ALA A 1 152 ? -11.195 7.732 14.246 1.00 87.56 152 ALA A N 1
ATOM 1115 C CA . ALA A 1 152 ? -9.858 7.235 14.565 1.00 87.56 152 ALA A CA 1
ATOM 1116 C C . ALA A 1 152 ? -9.843 6.208 15.714 1.00 87.56 152 ALA A C 1
ATOM 1118 O O . ALA A 1 152 ? -9.086 5.234 15.682 1.00 87.56 152 ALA A O 1
ATOM 1119 N N . SER A 1 153 ? -10.701 6.387 16.726 1.00 90.25 153 SER A N 1
ATOM 1120 C CA . SER A 1 153 ? -10.778 5.486 17.883 1.00 90.25 153 SER A CA 1
ATOM 1121 C C . SER A 1 153 ? -11.321 4.112 17.488 1.00 90.25 153 SER A C 1
ATOM 1123 O O . SER A 1 153 ? -10.765 3.073 17.860 1.00 90.25 153 SER A O 1
ATOM 1125 N N . THR A 1 154 ? -12.367 4.095 16.667 1.00 92.12 154 THR A N 1
ATOM 1126 C CA . THR A 1 154 ? -12.962 2.871 16.137 1.00 92.12 154 THR A CA 1
ATOM 1127 C C . THR A 1 154 ? -11.992 2.172 15.191 1.00 92.12 154 THR A C 1
ATOM 1129 O O . THR A 1 154 ? -11.797 0.967 15.316 1.00 92.12 154 THR A O 1
ATOM 1132 N N . ARG A 1 155 ? -11.302 2.909 14.310 1.00 94.12 155 ARG A N 1
ATOM 1133 C CA . ARG A 1 155 ? -10.254 2.338 13.444 1.00 94.12 155 ARG A CA 1
ATOM 1134 C C . ARG A 1 155 ? -9.160 1.669 14.276 1.00 94.12 155 ARG A C 1
ATOM 1136 O O . ARG A 1 155 ? -8.866 0.497 14.070 1.00 94.12 155 ARG A O 1
ATOM 1143 N N . THR A 1 156 ? -8.636 2.368 15.280 1.00 93.88 156 THR A N 1
ATOM 1144 C CA . THR A 1 156 ? -7.564 1.859 16.154 1.00 93.88 156 THR A CA 1
ATOM 1145 C C . THR A 1 156 ? -7.977 0.606 16.930 1.00 93.88 156 THR A C 1
ATOM 1147 O O . THR A 1 156 ? -7.170 -0.300 17.107 1.00 93.88 156 THR A O 1
ATOM 1150 N N . SER A 1 157 ? -9.223 0.534 17.406 1.00 94.25 157 SER A N 1
ATOM 1151 C CA . SER A 1 157 ? -9.699 -0.604 18.209 1.00 94.25 157 SER A CA 1
ATOM 1152 C C . SER A 1 157 ? -10.110 -1.825 17.385 1.00 94.25 157 SER A C 1
ATOM 1154 O O . SER A 1 157 ? -10.090 -2.938 17.906 1.00 94.25 157 SER A O 1
ATOM 1156 N N . ARG A 1 158 ? -10.492 -1.626 16.118 1.00 94.31 158 ARG A N 1
ATOM 1157 C CA . ARG A 1 158 ? -11.012 -2.679 15.233 1.00 94.31 158 ARG A CA 1
ATOM 1158 C C . ARG A 1 158 ? -9.995 -3.153 14.201 1.00 94.31 158 ARG A C 1
ATOM 1160 O O . ARG A 1 158 ? -10.292 -4.103 13.483 1.00 94.31 158 ARG A O 1
ATOM 1167 N N . THR A 1 159 ? -8.827 -2.516 14.088 1.00 96.50 159 THR A N 1
ATOM 1168 C CA . THR A 1 159 ? -7.844 -2.860 13.051 1.00 96.50 159 THR A CA 1
ATOM 1169 C C . THR A 1 159 ? -6.451 -3.147 13.584 1.00 96.50 159 THR A C 1
ATOM 1171 O O . THR A 1 159 ? -6.085 -2.769 14.696 1.00 96.50 159 THR A O 1
ATOM 1174 N N . GLY A 1 160 ? -5.684 -3.874 12.777 1.00 97.19 160 GLY A N 1
ATOM 1175 C CA . GLY A 1 160 ? -4.286 -4.194 13.033 1.00 97.19 160 GLY A CA 1
ATOM 1176 C C . GLY A 1 160 ? -3.501 -4.258 11.730 1.00 97.19 160 GLY A C 1
ATOM 1177 O O . GLY A 1 160 ? -4.065 -4.546 10.675 1.00 97.19 160 GLY A O 1
ATOM 1178 N N . LEU A 1 161 ? -2.197 -3.996 11.803 1.00 97.81 161 LEU A N 1
ATOM 1179 C CA . LEU A 1 161 ? -1.295 -4.102 10.659 1.00 97.81 161 LEU A CA 1
ATOM 1180 C C . LEU A 1 161 ? -0.595 -5.463 10.659 1.00 97.81 161 LEU A C 1
ATOM 1182 O O . LEU A 1 161 ? -0.026 -5.870 11.673 1.00 97.81 161 LEU A O 1
ATOM 1186 N N . VAL A 1 162 ? -0.598 -6.142 9.514 1.00 97.56 162 VAL A N 1
ATOM 1187 C CA . VAL A 1 162 ? 0.138 -7.396 9.306 1.00 97.56 162 VAL A CA 1
ATOM 1188 C C . VAL A 1 162 ? 1.433 -7.097 8.553 1.00 97.56 162 VAL A C 1
ATOM 1190 O O . VAL A 1 162 ? 1.349 -6.688 7.392 1.00 97.56 162 VAL A O 1
ATOM 1193 N N . PRO A 1 163 ? 2.615 -7.342 9.146 1.00 95.56 163 PRO A N 1
ATOM 1194 C CA . PRO A 1 163 ? 3.898 -7.061 8.506 1.00 95.56 163 PRO A CA 1
ATOM 1195 C C . PRO A 1 163 ? 4.195 -8.046 7.374 1.00 95.56 163 PRO A C 1
ATOM 1197 O O . PRO A 1 163 ? 3.851 -9.229 7.451 1.00 95.56 163 PRO A O 1
ATOM 1200 N N . VAL A 1 164 ? 4.822 -7.571 6.305 1.00 93.69 164 VAL A N 1
ATOM 1201 C CA . VAL A 1 164 ? 5.279 -8.365 5.156 1.00 93.69 164 VAL A CA 1
ATOM 1202 C C . VAL A 1 164 ? 6.674 -8.944 5.373 1.00 93.69 164 VAL A C 1
ATOM 1204 O O . VAL A 1 164 ? 7.047 -9.871 4.662 1.00 93.69 164 VAL A O 1
ATOM 1207 N N . GLY A 1 165 ? 7.418 -8.454 6.370 1.00 93.75 165 GLY A N 1
ATOM 1208 C CA . GLY A 1 165 ? 8.724 -8.993 6.753 1.00 93.75 165 GLY A CA 1
ATOM 1209 C C . GLY A 1 165 ? 9.900 -8.433 5.952 1.00 93.75 165 GLY A C 1
ATOM 1210 O O . GLY A 1 165 ? 11.028 -8.891 6.134 1.00 93.75 165 GLY A O 1
ATOM 1211 N N . GLU A 1 166 ? 9.656 -7.437 5.100 1.00 97.38 166 GLU A N 1
ATOM 1212 C CA . GLU A 1 166 ? 10.689 -6.639 4.443 1.00 97.38 166 GLU A CA 1
ATOM 1213 C C . GLU A 1 166 ? 10.683 -5.238 5.079 1.00 97.38 166 GLU A C 1
ATOM 1215 O O . GLU A 1 166 ? 9.639 -4.586 5.060 1.00 97.38 166 GLU A O 1
ATOM 1220 N N . PRO A 1 167 ? 11.797 -4.771 5.679 1.00 97.06 167 PRO A N 1
ATOM 1221 C CA . PRO A 1 167 ? 11.821 -3.538 6.464 1.00 97.06 167 PRO A CA 1
ATOM 1222 C C . PRO A 1 167 ? 11.271 -2.289 5.768 1.00 97.06 167 PRO A C 1
ATOM 1224 O O . PRO A 1 167 ? 10.546 -1.524 6.405 1.00 97.06 167 PRO A O 1
ATOM 1227 N N . VAL A 1 168 ? 11.609 -2.051 4.499 1.00 96.81 168 VAL A N 1
ATOM 1228 C CA . VAL A 1 168 ? 11.164 -0.842 3.785 1.00 96.81 168 VAL A CA 1
ATOM 1229 C C . VAL A 1 168 ? 9.674 -0.936 3.451 1.00 96.81 168 VAL A C 1
ATOM 1231 O O . VAL A 1 168 ? 8.930 0.023 3.664 1.00 96.81 168 VAL A O 1
ATOM 1234 N N . ALA A 1 169 ? 9.207 -2.102 3.011 1.00 97.38 169 ALA A N 1
ATOM 1235 C CA . ALA A 1 169 ? 7.794 -2.374 2.797 1.00 97.38 169 ALA A CA 1
ATOM 1236 C C . ALA A 1 169 ? 6.998 -2.248 4.107 1.00 97.38 169 ALA A C 1
ATOM 1238 O O . ALA A 1 169 ? 5.958 -1.597 4.126 1.00 97.38 169 ALA A O 1
ATOM 1239 N N . ASP A 1 170 ? 7.499 -2.782 5.222 1.00 97.88 170 ASP A N 1
ATOM 1240 C CA . ASP A 1 170 ? 6.850 -2.671 6.532 1.00 97.88 170 ASP A CA 1
ATOM 1241 C C . ASP A 1 170 ? 6.754 -1.215 7.006 1.00 97.88 170 ASP A C 1
ATOM 1243 O O . ASP A 1 170 ? 5.729 -0.811 7.563 1.00 97.88 170 ASP A O 1
ATOM 1247 N N . GLN A 1 171 ? 7.778 -0.396 6.747 1.00 97.06 171 GLN A N 1
ATOM 1248 C CA . GLN A 1 171 ? 7.729 1.042 7.018 1.00 97.06 171 GLN A CA 1
ATOM 1249 C C . GLN A 1 171 ? 6.673 1.742 6.160 1.00 97.06 171 GLN A C 1
ATOM 1251 O O . GLN A 1 171 ? 5.873 2.509 6.697 1.00 97.06 171 GLN A O 1
ATOM 1256 N N . LEU A 1 172 ? 6.630 1.448 4.857 1.00 97.50 172 LEU A N 1
ATOM 1257 C CA . LEU A 1 172 ? 5.634 1.999 3.939 1.00 97.50 172 LEU A CA 1
ATOM 1258 C C . LEU A 1 172 ? 4.208 1.655 4.388 1.00 97.50 172 LEU A C 1
ATOM 1260 O O . LEU A 1 172 ? 3.370 2.547 4.526 1.00 97.50 172 LEU A O 1
ATOM 1264 N N . LEU A 1 173 ? 3.934 0.380 4.672 1.00 97.94 173 LEU A N 1
ATOM 1265 C CA . LEU A 1 173 ? 2.619 -0.067 5.135 1.00 97.94 173 LEU A CA 1
ATOM 1266 C C . LEU A 1 173 ? 2.264 0.531 6.496 1.00 97.94 173 LEU A C 1
ATOM 1268 O O . LEU A 1 173 ? 1.120 0.926 6.708 1.00 97.94 173 LEU A O 1
ATOM 1272 N N . GLY A 1 174 ? 3.240 0.661 7.397 1.00 97.56 174 GLY A N 1
ATOM 1273 C CA . GLY A 1 174 ? 3.072 1.362 8.668 1.00 97.56 174 GLY A CA 1
ATOM 1274 C C . GLY A 1 174 ? 2.643 2.816 8.485 1.00 97.56 174 GLY A C 1
ATOM 1275 O O . GLY A 1 174 ? 1.790 3.308 9.224 1.00 97.56 174 GLY A O 1
ATOM 1276 N N . PHE A 1 175 ? 3.184 3.484 7.470 1.00 96.62 175 PHE A N 1
ATOM 1277 C CA . PHE A 1 175 ? 2.868 4.872 7.158 1.00 96.62 175 PHE A CA 1
ATOM 1278 C C . PHE A 1 175 ? 1.472 5.035 6.543 1.00 96.62 175 PHE A C 1
ATOM 1280 O O . PHE A 1 175 ? 0.700 5.885 6.988 1.00 96.62 175 PHE A O 1
ATOM 1287 N N . LEU A 1 176 ? 1.101 4.160 5.599 1.00 97.56 176 LEU A N 1
ATOM 1288 C CA . LEU A 1 176 ? -0.270 4.076 5.076 1.00 97.56 176 LEU A CA 1
ATOM 1289 C C . LEU A 1 176 ? -1.273 3.812 6.207 1.00 97.56 176 LEU A C 1
ATOM 1291 O O . LEU A 1 176 ? -2.318 4.457 6.291 1.00 97.56 176 LEU A O 1
ATOM 1295 N N . TYR A 1 177 ? -0.941 2.882 7.104 1.00 97.69 177 TYR A N 1
ATOM 1296 C CA . TYR A 1 177 ? -1.803 2.510 8.218 1.00 97.69 177 TYR A CA 1
ATOM 1297 C C . TYR A 1 177 ? -1.991 3.663 9.197 1.00 97.69 177 TYR A C 1
ATOM 1299 O O . TYR A 1 177 ? -3.110 3.925 9.628 1.00 97.69 177 TYR A O 1
ATOM 1307 N N . ARG A 1 178 ? -0.927 4.409 9.500 1.00 96.12 178 ARG A N 1
ATOM 1308 C CA . ARG A 1 178 ? -1.018 5.580 10.369 1.00 96.12 178 ARG A CA 1
ATOM 1309 C C . ARG A 1 178 ? -1.881 6.686 9.763 1.00 96.12 178 ARG A C 1
ATOM 1311 O O . ARG A 1 178 ? -2.769 7.171 10.453 1.00 96.12 178 ARG A O 1
ATOM 1318 N N . ALA A 1 179 ? -1.700 7.007 8.481 1.00 94.56 179 ALA A N 1
ATOM 1319 C CA . ALA A 1 179 ? -2.559 7.966 7.778 1.00 94.56 179 ALA A CA 1
ATOM 1320 C C . ALA A 1 179 ? -4.046 7.556 7.842 1.00 94.56 179 ALA A C 1
ATOM 1322 O O . ALA A 1 179 ? -4.926 8.380 8.091 1.00 94.56 179 ALA A O 1
ATOM 1323 N N . PHE A 1 180 ? -4.328 6.255 7.701 1.00 95.50 180 PHE A N 1
ATOM 1324 C CA . PHE A 1 180 ? -5.669 5.706 7.905 1.00 95.50 180 PHE A CA 1
ATOM 1325 C C . PHE A 1 180 ? -6.173 5.870 9.348 1.00 95.50 180 PHE A C 1
ATOM 1327 O O . PHE A 1 180 ? -7.305 6.313 9.545 1.00 95.50 180 PHE A O 1
ATOM 1334 N N . LEU A 1 181 ? -5.371 5.531 10.359 1.00 94.94 181 LEU A N 1
ATOM 1335 C CA . LEU A 1 181 ? -5.776 5.635 11.764 1.00 94.94 181 LEU A CA 1
ATOM 1336 C C . LEU A 1 181 ? -6.036 7.080 12.194 1.00 94.94 181 LEU A C 1
ATOM 1338 O O . LEU A 1 181 ? -7.013 7.335 12.891 1.00 94.94 181 LEU A O 1
ATOM 1342 N N . GLU A 1 182 ? -5.180 8.007 11.774 1.00 92.12 182 GLU A N 1
ATOM 1343 C CA . GLU A 1 182 ? -5.229 9.419 12.165 1.00 92.12 182 GLU A CA 1
ATOM 1344 C C . GLU A 1 182 ? -6.259 10.225 11.359 1.00 92.12 182 GLU A C 1
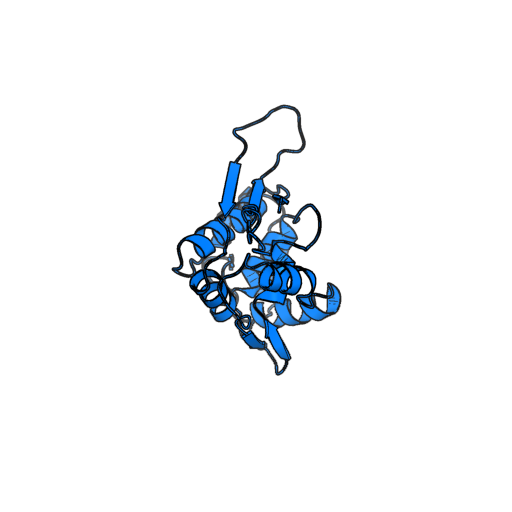ATOM 1346 O O . GLU A 1 182 ? -6.528 11.376 11.689 1.00 92.12 182 GLU A O 1
ATOM 1351 N N . ASP A 1 183 ? -6.869 9.616 10.335 1.00 91.44 183 ASP A N 1
ATOM 1352 C CA . ASP A 1 183 ? -7.780 10.277 9.393 1.00 91.44 183 ASP A CA 1
ATOM 1353 C C . ASP A 1 183 ? -7.138 11.482 8.684 1.00 91.44 183 ASP A C 1
ATOM 1355 O O . ASP A 1 183 ? -7.800 12.469 8.368 1.00 91.44 183 ASP A O 1
ATOM 1359 N N . GLN A 1 184 ? -5.833 11.387 8.412 1.00 91.88 184 GLN A N 1
ATOM 1360 C CA . GLN A 1 184 ? -5.050 12.434 7.761 1.00 91.88 184 GLN A CA 1
ATOM 1361 C C . GLN A 1 184 ? -4.597 12.003 6.362 1.00 91.88 184 GLN A C 1
ATOM 1363 O O . GLN A 1 184 ? -4.211 10.847 6.162 1.00 91.88 184 GLN A O 1
ATOM 1368 N N . PRO A 1 185 ? -4.636 12.906 5.365 1.00 92.31 185 PRO A N 1
ATOM 1369 C CA . PRO A 1 185 ? -4.135 12.595 4.038 1.00 92.31 185 PRO A CA 1
ATOM 1370 C C . PRO A 1 185 ? -2.624 12.363 4.074 1.00 92.31 185 PRO A C 1
ATOM 1372 O O . PRO A 1 185 ? -1.882 13.041 4.791 1.00 92.31 185 PRO A O 1
ATOM 1375 N N . LEU A 1 186 ? -2.168 11.434 3.239 1.00 93.44 186 LEU A N 1
ATOM 1376 C CA . LEU A 1 186 ? -0.754 11.170 3.040 1.00 93.44 186 LEU A CA 1
ATOM 1377 C C . LEU A 1 186 ? -0.259 11.904 1.799 1.00 93.44 186 LEU A C 1
ATOM 1379 O O . LEU A 1 186 ? -0.703 11.613 0.691 1.00 93.44 186 LEU A O 1
ATOM 1383 N N . ARG A 1 187 ? 0.657 12.852 1.975 1.00 93.38 187 ARG A N 1
ATOM 1384 C CA . ARG A 1 187 ? 1.290 13.571 0.863 1.00 93.38 187 ARG A CA 1
ATOM 1385 C C . ARG A 1 187 ? 2.456 12.763 0.327 1.00 93.38 187 ARG A C 1
ATOM 1387 O O . ARG A 1 187 ? 3.203 12.188 1.121 1.00 93.38 187 ARG A O 1
ATOM 1394 N N . VAL A 1 188 ? 2.609 12.750 -0.992 1.00 91.44 188 VAL A N 1
ATOM 1395 C CA . VAL A 1 188 ? 3.695 12.037 -1.662 1.00 91.44 188 VAL A CA 1
ATOM 1396 C C . VAL A 1 188 ? 4.507 13.012 -2.507 1.00 91.44 188 VAL A C 1
ATOM 1398 O O . VAL A 1 188 ? 3.967 13.705 -3.364 1.00 91.44 188 VAL A O 1
ATOM 1401 N N . GLU A 1 189 ? 5.808 13.063 -2.246 1.00 91.00 189 GLU A N 1
ATOM 1402 C CA . GLU A 1 189 ? 6.791 13.892 -2.942 1.00 91.00 189 GLU A CA 1
ATOM 1403 C C . GLU A 1 189 ? 7.837 12.971 -3.584 1.00 91.00 189 GLU A C 1
ATOM 1405 O O . GLU A 1 189 ? 8.337 12.047 -2.934 1.00 91.00 189 GLU A O 1
ATOM 1410 N N . VAL A 1 190 ? 8.123 13.185 -4.872 1.00 85.81 190 VAL A N 1
ATOM 1411 C CA . VAL A 1 190 ? 8.846 12.234 -5.737 1.00 85.81 190 VAL A CA 1
ATOM 1412 C C . VAL A 1 190 ? 9.910 12.885 -6.595 1.00 85.81 190 VAL A C 1
ATOM 1414 O O . VAL A 1 190 ? 9.804 14.095 -6.887 1.00 85.81 190 VAL A O 1
#

Secondary structure (DSSP, 8-state):
----------PPEEEEE--SSSS----EEEEEPSSBPHHHHHHHHHTPPPTTSHHHHHHHHHHHHHT---HHHHHHHHTT-BS-SSPPEEEETTEEEEHHHHHHHHHSSSSEE-HHHHHHHHHHTT-EEETTB---S--HHHHHHHHH--SHHHHHHHEEEPP-S-HHHHHHHHHHHHHHHHT-PEEEE-

Radius of gyration: 17.13 Å; Cα contacts (8 Å, |Δi|>4): 322; chains: 1; bounding box: 55×41×45 Å

pLDDT: mean 88.6, std 14.35, range [35.81, 98.31]

Mean predicted aligned error: 5.82 Å